Protein AF-A0A8I0E2I0-F1 (afdb_monomer_lite)

pLDDT: mean 79.07, std 13.73, range [38.62, 96.75]

Radius of gyration: 38.47 Å; chains: 1; bounding box: 96×47×124 Å

Secondary structure (DSSP, 8-state):
-HHHHHHHHHHHHHHHHHHHHHHHHHHHHHHHHHHHHHHHHHHHHHHHHHHHHHHHHHHHHHHHHHHHH--S---S--TTHHHHHHHHHHHHHHHHHHHHHHHHHHHHHHHHHHHHHHHHHHTTSTTTHHHHHHHHHHHHHHHHHHHHHHTHHHHHHHHHHHHHHHHHHHHHHHHHHHHHHHHHHHHHH-TTS-HHHHHHHHHHHHHHHT--TT---HHHHHHHHHHHT-

Structure (mmCIF, N/CA/C/O backbone):
data_AF-A0A8I0E2I0-F1
#
_entry.id   AF-A0A8I0E2I0-F1
#
loop_
_atom_site.group_PDB
_atom_site.id
_atom_site.type_symbol
_atom_site.label_atom_id
_atom_site.label_alt_id
_atom_site.label_comp_id
_atom_site.label_asym_id
_atom_site.label_entity_id
_atom_site.label_seq_id
_atom_site.pdbx_PDB_ins_code
_atom_site.Cartn_x
_atom_site.Cartn_y
_atom_site.Cartn_z
_atom_site.occupancy
_atom_site.B_iso_or_equiv
_atom_site.auth_seq_id
_atom_site.auth_comp_id
_atom_site.auth_asym_id
_atom_site.auth_atom_id
_atom_site.pdbx_PDB_model_num
ATOM 1 N N . MET A 1 1 ? 65.021 25.137 -73.296 1.00 56.03 1 MET A N 1
ATOM 2 C CA . MET A 1 1 ? 65.325 24.346 -72.080 1.00 56.03 1 MET A CA 1
ATOM 3 C C . MET A 1 1 ? 64.481 24.746 -70.872 1.00 56.03 1 MET A C 1
ATOM 5 O O . MET A 1 1 ? 64.107 23.848 -70.141 1.00 56.03 1 MET A O 1
ATOM 9 N N . SER A 1 2 ? 64.126 26.022 -70.660 1.00 57.53 2 SER A N 1
ATOM 10 C CA . SER A 1 2 ? 63.340 26.430 -69.477 1.00 57.53 2 SER A CA 1
ATOM 11 C C . SER A 1 2 ? 61.895 25.899 -69.438 1.00 57.53 2 SER A C 1
ATOM 13 O O . SER A 1 2 ? 61.435 25.532 -68.366 1.00 57.53 2 SER A O 1
ATOM 15 N N . ALA A 1 3 ? 61.203 25.794 -70.581 1.00 62.00 3 ALA A N 1
ATOM 16 C CA . ALA A 1 3 ? 59.812 25.317 -70.635 1.00 62.00 3 ALA A CA 1
ATOM 17 C C . ALA A 1 3 ? 59.649 23.831 -70.238 1.00 62.00 3 ALA A C 1
ATOM 19 O O . ALA A 1 3 ? 58.765 23.498 -69.465 1.00 62.00 3 ALA A O 1
ATOM 20 N N . SER A 1 4 ? 60.565 22.956 -70.669 1.00 69.88 4 SER A N 1
ATOM 21 C CA . SER A 1 4 ? 60.538 21.519 -70.333 1.00 69.88 4 SER A CA 1
ATOM 22 C C . SER A 1 4 ? 60.860 21.230 -68.860 1.00 69.88 4 SER A C 1
ATOM 24 O O . SER A 1 4 ? 60.400 20.230 -68.318 1.00 69.88 4 SER A O 1
ATOM 26 N N . ILE A 1 5 ? 61.630 22.105 -68.207 1.00 73.94 5 ILE A N 1
ATOM 27 C CA . ILE A 1 5 ? 61.912 22.005 -66.769 1.00 73.94 5 ILE A CA 1
ATOM 28 C C . ILE A 1 5 ? 60.689 22.462 -65.964 1.00 73.94 5 ILE A C 1
ATOM 30 O O . ILE A 1 5 ? 60.372 21.850 -64.950 1.00 73.94 5 ILE A O 1
ATOM 34 N N . ALA A 1 6 ? 59.986 23.503 -66.422 1.00 75.31 6 ALA A N 1
ATOM 35 C CA . ALA A 1 6 ? 58.761 23.972 -65.780 1.00 75.31 6 ALA A CA 1
ATOM 36 C C . ALA A 1 6 ? 57.654 22.904 -65.810 1.00 75.31 6 ALA A C 1
ATOM 38 O O . ALA A 1 6 ? 57.073 22.633 -64.765 1.00 75.31 6 ALA A O 1
ATOM 39 N N . ASP A 1 7 ? 57.432 22.244 -66.951 1.00 81.00 7 ASP A N 1
ATOM 40 C CA . ASP A 1 7 ? 56.423 21.178 -67.066 1.00 81.00 7 ASP A CA 1
ATOM 41 C C . ASP A 1 7 ? 56.751 19.969 -66.177 1.00 81.00 7 ASP A C 1
ATOM 43 O O . ASP A 1 7 ? 55.889 19.492 -65.445 1.00 81.00 7 ASP A O 1
ATOM 47 N N . SER A 1 8 ? 58.018 19.538 -66.137 1.00 78.19 8 SER A N 1
ATOM 48 C CA . SER A 1 8 ? 58.455 18.439 -65.260 1.00 78.19 8 SER A CA 1
ATOM 49 C C . SER A 1 8 ? 58.313 18.773 -63.768 1.00 78.19 8 SER A C 1
ATOM 51 O O . SER A 1 8 ? 57.988 17.900 -62.965 1.00 78.19 8 SER A O 1
ATOM 53 N N . ILE A 1 9 ? 58.523 20.035 -63.378 1.00 82.00 9 ILE A N 1
ATOM 54 C CA . ILE A 1 9 ? 58.307 20.488 -61.997 1.00 82.00 9 ILE A CA 1
ATOM 55 C C . ILE A 1 9 ? 56.812 20.516 -61.663 1.00 82.00 9 ILE A C 1
ATOM 57 O O . ILE A 1 9 ? 56.439 20.107 -60.567 1.00 82.00 9 ILE A O 1
ATOM 61 N N . VAL A 1 10 ? 55.957 20.976 -62.580 1.00 84.44 10 VAL A N 1
ATOM 62 C CA . VAL A 1 10 ? 54.499 21.000 -62.377 1.00 84.44 10 VAL A CA 1
ATOM 63 C C . VAL A 1 10 ? 53.945 19.583 -62.237 1.00 84.44 10 VAL A C 1
ATOM 65 O O . VAL A 1 10 ? 53.154 19.343 -61.330 1.00 84.44 10 VAL A O 1
ATOM 68 N N . GLU A 1 11 ? 54.403 18.642 -63.059 1.00 86.31 11 GLU A N 1
ATOM 69 C CA . GLU A 1 11 ? 54.000 17.232 -63.002 1.00 86.31 11 GLU A CA 1
ATOM 70 C C . GLU A 1 11 ? 54.460 16.568 -61.693 1.00 86.31 11 GLU A C 1
ATOM 72 O O . GLU A 1 11 ? 53.653 15.982 -60.976 1.00 86.31 11 GLU A O 1
ATOM 77 N N . HIS A 1 12 ? 55.710 16.794 -61.269 1.00 85.19 12 HIS A N 1
ATOM 78 C CA . HIS A 1 12 ? 56.190 16.315 -59.967 1.00 85.19 12 HIS A CA 1
ATOM 79 C C . HIS A 1 12 ? 55.470 16.940 -58.766 1.00 85.19 12 HIS A C 1
ATOM 81 O O . HIS A 1 12 ? 55.284 16.274 -57.746 1.00 85.19 12 HIS A O 1
ATOM 87 N N . ILE A 1 13 ? 55.089 18.218 -58.846 1.00 84.62 13 ILE A N 1
ATOM 88 C CA . ILE A 1 13 ? 54.299 18.873 -57.797 1.00 84.62 13 ILE A CA 1
ATOM 89 C C . ILE A 1 13 ? 52.879 18.307 -57.777 1.00 84.62 13 ILE A C 1
ATOM 91 O O . ILE A 1 13 ? 52.354 18.091 -56.689 1.00 84.62 13 ILE A O 1
ATOM 95 N N . ALA A 1 14 ? 52.272 18.047 -58.937 1.00 85.31 14 ALA A N 1
ATOM 96 C CA . ALA A 1 14 ? 50.935 17.472 -59.042 1.00 85.31 14 ALA A CA 1
ATOM 97 C C . ALA A 1 14 ? 50.882 16.056 -58.455 1.00 85.31 14 ALA A C 1
ATOM 99 O O . ALA A 1 14 ? 50.054 15.810 -57.579 1.00 85.31 14 ALA A O 1
ATOM 100 N N . ASP A 1 15 ? 51.818 15.180 -58.828 1.00 89.50 15 ASP A N 1
ATOM 101 C CA . ASP A 1 15 ? 51.908 13.815 -58.292 1.00 89.50 15 ASP A CA 1
ATOM 102 C C . ASP A 1 15 ? 52.114 13.823 -56.775 1.00 89.50 15 ASP A C 1
ATOM 104 O O . ASP A 1 15 ? 51.439 13.119 -56.020 1.00 89.50 15 ASP A O 1
ATOM 108 N N . ARG A 1 16 ? 53.019 14.684 -56.295 1.00 88.12 16 ARG A N 1
ATOM 109 C CA . ARG A 1 16 ? 53.317 14.789 -54.866 1.00 88.12 16 ARG A CA 1
ATOM 110 C C . ARG A 1 16 ? 52.171 15.414 -54.078 1.00 88.12 16 ARG A C 1
ATOM 112 O O . ARG A 1 16 ? 51.948 15.033 -52.928 1.00 88.12 16 ARG A O 1
ATOM 119 N N . ALA A 1 17 ? 51.442 16.360 -54.667 1.00 86.31 17 ALA A N 1
ATOM 120 C CA . ALA A 1 17 ? 50.237 16.929 -54.077 1.00 86.31 17 ALA A CA 1
ATOM 121 C C . ALA A 1 17 ? 49.107 15.895 -54.029 1.00 86.31 17 ALA A C 1
ATOM 123 O O . ALA A 1 17 ? 48.458 15.789 -52.993 1.00 86.31 17 ALA A O 1
ATOM 124 N N . GLU A 1 18 ? 48.903 15.099 -55.082 1.00 91.50 18 GLU A N 1
ATOM 125 C CA . GLU A 1 18 ? 47.903 14.029 -55.099 1.00 91.50 18 GLU A CA 1
ATOM 126 C C . GLU A 1 18 ? 48.195 12.982 -54.021 1.00 91.50 18 GLU A C 1
ATOM 128 O O . GLU A 1 18 ? 47.312 12.650 -53.228 1.00 91.50 18 GLU A O 1
ATOM 133 N N . GLU A 1 19 ? 49.438 12.506 -53.937 1.00 91.56 19 GLU A N 1
ATOM 134 C CA . GLU A 1 19 ? 49.861 11.538 -52.924 1.00 91.56 19 GLU A CA 1
ATOM 135 C C . GLU A 1 19 ? 49.679 12.101 -51.507 1.00 91.56 19 GLU A C 1
ATOM 137 O O . GLU A 1 19 ? 49.107 11.445 -50.634 1.00 91.56 19 GLU A O 1
ATOM 142 N N . THR A 1 20 ? 50.093 13.352 -51.284 1.00 90.38 20 THR A N 1
ATOM 143 C CA . THR A 1 20 ? 49.959 14.011 -49.977 1.00 90.38 20 THR A CA 1
ATOM 144 C C . THR A 1 20 ? 48.491 14.207 -49.599 1.00 90.38 20 THR A C 1
ATOM 146 O O . THR A 1 20 ? 48.104 13.884 -48.480 1.00 90.38 20 THR A O 1
ATOM 149 N N . ILE A 1 21 ? 47.652 14.692 -50.519 1.00 90.50 21 ILE A N 1
ATOM 150 C CA . ILE A 1 21 ? 46.218 14.906 -50.281 1.00 90.50 21 ILE A CA 1
ATOM 151 C C . ILE A 1 21 ? 45.522 13.573 -50.010 1.00 90.50 21 ILE A C 1
ATOM 153 O O . ILE A 1 21 ? 44.745 13.479 -49.063 1.00 90.50 21 ILE A O 1
ATOM 157 N N . ARG A 1 22 ? 45.820 12.528 -50.788 1.00 93.06 22 ARG A N 1
ATOM 158 C CA . ARG A 1 22 ? 45.260 11.186 -50.592 1.00 93.06 22 ARG A CA 1
ATOM 159 C C . ARG A 1 22 ? 45.616 10.633 -49.216 1.00 93.06 22 ARG A C 1
ATOM 161 O O . ARG A 1 22 ? 44.729 10.135 -48.528 1.00 93.06 22 ARG A O 1
ATOM 168 N N . ASN A 1 23 ? 46.874 10.764 -48.802 1.00 93.06 23 ASN A N 1
ATOM 169 C CA . ASN A 1 23 ? 47.338 10.293 -47.499 1.00 93.06 23 ASN A CA 1
ATOM 170 C C . ASN A 1 23 ? 46.703 11.080 -46.347 1.00 93.06 23 ASN A C 1
ATOM 172 O O . ASN A 1 23 ? 46.211 10.476 -45.397 1.00 93.06 23 ASN A O 1
ATOM 176 N N . VAL A 1 24 ? 46.644 12.411 -46.453 1.00 91.62 24 VAL A N 1
ATOM 177 C CA . VAL A 1 24 ? 46.026 13.268 -45.430 1.00 91.62 24 VAL A CA 1
ATOM 178 C C . VAL A 1 24 ? 44.526 13.002 -45.328 1.00 91.62 24 VAL A C 1
ATOM 180 O O . VAL A 1 24 ? 44.031 12.795 -44.228 1.00 91.62 24 VAL A O 1
ATOM 183 N N . ILE A 1 25 ? 43.798 12.932 -46.448 1.00 91.75 25 ILE A N 1
ATOM 184 C CA . ILE A 1 25 ? 42.359 12.631 -46.438 1.00 91.75 25 ILE A CA 1
ATOM 185 C C . ILE A 1 25 ? 42.106 11.235 -45.873 1.00 91.75 25 ILE A C 1
ATOM 187 O O . ILE A 1 25 ? 41.214 11.086 -45.045 1.00 91.75 25 ILE A O 1
ATOM 191 N N . ALA A 1 26 ? 42.874 10.220 -46.280 1.00 91.56 26 ALA A N 1
ATOM 192 C CA . ALA A 1 26 ? 42.713 8.864 -45.759 1.00 91.56 26 ALA A CA 1
ATOM 193 C C . ALA A 1 26 ? 42.957 8.809 -44.245 1.00 91.56 26 ALA A C 1
ATOM 195 O O . ALA A 1 26 ? 42.175 8.192 -43.524 1.00 91.56 26 ALA A O 1
ATOM 196 N N . GLN A 1 27 ? 43.992 9.497 -43.757 1.00 93.75 27 GLN A N 1
ATOM 197 C CA . GLN A 1 27 ? 44.296 9.569 -42.333 1.00 93.75 27 GLN A CA 1
ATOM 198 C C . GLN A 1 27 ? 43.211 10.327 -41.560 1.00 93.75 27 GLN A C 1
ATOM 200 O O . GLN A 1 27 ? 42.670 9.791 -40.598 1.00 93.75 27 GLN A O 1
ATOM 205 N N . THR A 1 28 ? 42.837 11.532 -41.996 1.00 91.44 28 THR A N 1
ATOM 206 C CA . THR A 1 28 ? 41.806 12.343 -41.332 1.00 91.44 28 THR A CA 1
ATOM 207 C C . THR A 1 28 ? 40.444 11.651 -41.353 1.00 91.44 28 THR A C 1
ATOM 209 O O . THR A 1 28 ? 39.742 11.652 -40.346 1.00 91.44 28 THR A O 1
ATOM 212 N N . LEU A 1 29 ? 40.071 11.014 -42.468 1.00 93.12 29 LEU A N 1
ATOM 213 C CA . LEU A 1 29 ? 38.834 10.242 -42.559 1.00 93.12 29 LEU A CA 1
ATOM 214 C C . LEU A 1 29 ? 38.873 9.032 -41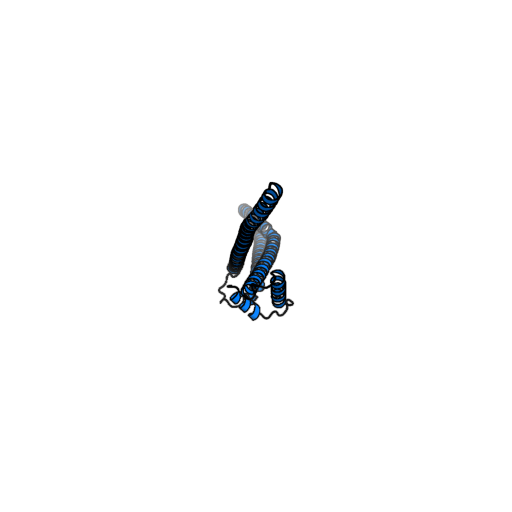.622 1.00 93.12 29 LEU A C 1
ATOM 216 O O . LEU A 1 29 ? 37.894 8.773 -40.930 1.00 93.12 29 LEU A O 1
ATOM 220 N N . SER A 1 30 ? 39.996 8.311 -41.568 1.00 92.62 30 SER A N 1
ATOM 221 C CA . SER A 1 30 ? 40.161 7.178 -40.656 1.00 92.62 30 SER A CA 1
ATOM 222 C C . SER A 1 30 ? 40.070 7.610 -39.193 1.00 92.62 30 SER A C 1
ATOM 224 O O . SER A 1 30 ? 39.411 6.932 -38.410 1.00 92.62 30 SER A O 1
ATOM 226 N N . GLU A 1 31 ? 40.707 8.720 -38.817 1.00 92.50 31 GLU A N 1
ATOM 227 C CA . GLU A 1 31 ? 40.664 9.275 -37.460 1.00 92.50 31 GLU A CA 1
ATOM 228 C C . GLU A 1 31 ? 39.247 9.719 -37.079 1.00 92.50 31 GLU A C 1
ATOM 230 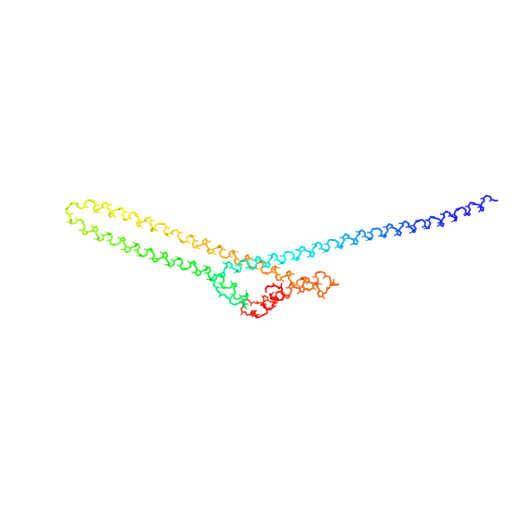O O . GLU A 1 31 ? 38.762 9.367 -36.002 1.00 92.50 31 GLU A O 1
ATOM 235 N N . GLU A 1 32 ? 38.547 10.425 -37.971 1.00 92.19 32 GLU A N 1
ATOM 236 C CA . GLU A 1 32 ? 37.190 10.905 -37.704 1.00 92.19 32 GLU A CA 1
ATOM 237 C C . GLU A 1 32 ? 36.176 9.753 -37.658 1.00 92.19 32 GLU A C 1
ATOM 239 O O . GLU A 1 32 ? 35.328 9.727 -36.765 1.00 92.19 32 GLU A O 1
ATOM 244 N N . ILE A 1 33 ? 36.301 8.745 -38.532 1.00 92.06 33 ILE A N 1
ATOM 245 C CA . ILE A 1 33 ? 35.496 7.515 -38.453 1.00 92.06 33 ILE A CA 1
ATOM 246 C C . ILE A 1 33 ? 35.773 6.795 -37.136 1.00 92.06 33 ILE A C 1
ATOM 248 O O . ILE A 1 33 ? 34.825 6.435 -36.442 1.00 92.06 33 ILE A O 1
ATOM 252 N N . HIS A 1 34 ? 37.040 6.603 -36.752 1.00 92.38 34 HIS A N 1
ATOM 253 C CA . HIS A 1 34 ? 37.361 5.924 -35.497 1.00 92.38 34 HIS A CA 1
ATOM 254 C C . HIS A 1 34 ? 36.781 6.657 -34.295 1.00 92.38 34 HIS A C 1
ATOM 256 O O . HIS A 1 34 ? 36.209 6.027 -33.403 1.00 92.38 34 HIS A O 1
ATOM 262 N N . ARG A 1 35 ? 36.900 7.984 -34.273 1.00 92.12 35 ARG A N 1
ATOM 263 C CA . ARG A 1 35 ? 36.371 8.827 -33.205 1.00 92.12 35 ARG A CA 1
ATOM 264 C C . ARG A 1 35 ? 34.848 8.768 -33.142 1.00 92.12 35 ARG A C 1
ATOM 266 O O . ARG A 1 35 ? 34.303 8.591 -32.053 1.00 92.12 35 ARG A O 1
ATOM 273 N N . ALA A 1 36 ? 34.169 8.873 -34.283 1.00 88.38 36 ALA A N 1
ATOM 274 C CA . ALA A 1 36 ? 32.716 8.777 -34.368 1.00 88.38 36 ALA A CA 1
ATOM 275 C C . ALA A 1 36 ? 32.212 7.391 -33.939 1.00 88.38 36 ALA A C 1
ATOM 277 O O . ALA A 1 36 ? 31.274 7.303 -33.148 1.00 88.38 36 ALA A O 1
ATOM 278 N N . LEU A 1 37 ? 32.870 6.320 -34.392 1.00 86.12 37 LEU A N 1
ATOM 279 C CA . LEU A 1 37 ? 32.511 4.945 -34.047 1.00 86.12 37 LEU A CA 1
ATOM 280 C C . LEU A 1 37 ? 32.736 4.668 -32.559 1.00 86.12 37 LEU A C 1
ATOM 282 O O . LEU A 1 37 ? 31.862 4.118 -31.901 1.00 86.12 37 LEU A O 1
ATOM 286 N N . THR A 1 38 ? 33.877 5.101 -32.013 1.00 88.94 38 THR A N 1
ATOM 287 C CA . THR A 1 38 ? 34.185 4.963 -30.581 1.00 88.94 38 THR A CA 1
ATOM 288 C C . THR A 1 38 ? 33.146 5.696 -29.746 1.00 88.94 38 THR A C 1
ATOM 290 O O . THR A 1 38 ? 32.605 5.121 -28.809 1.00 88.94 38 THR A O 1
ATOM 293 N N . LYS A 1 39 ? 32.803 6.936 -30.118 1.00 88.38 39 LYS A N 1
ATOM 294 C CA . LYS A 1 39 ? 31.765 7.709 -29.433 1.00 88.38 39 LYS A CA 1
ATOM 295 C C . LYS A 1 39 ? 30.414 6.984 -29.466 1.00 88.38 39 LYS A C 1
ATOM 297 O O . LYS A 1 39 ? 29.823 6.781 -28.410 1.00 88.38 39 LYS A O 1
ATOM 302 N N . ALA A 1 40 ? 29.969 6.537 -30.640 1.00 82.75 40 ALA A N 1
ATOM 303 C CA . ALA A 1 40 ? 28.703 5.822 -30.796 1.00 82.75 40 ALA A CA 1
ATOM 304 C C . ALA A 1 40 ? 28.664 4.503 -30.001 1.00 82.75 40 ALA A C 1
ATOM 306 O O . ALA A 1 40 ? 27.664 4.208 -29.350 1.00 82.75 40 ALA A O 1
ATOM 307 N N . LEU A 1 41 ? 29.761 3.738 -30.001 1.00 81.00 41 LEU A N 1
ATOM 308 C CA . LEU A 1 41 ? 29.888 2.505 -29.220 1.00 81.00 41 LEU A CA 1
ATOM 309 C C . LEU A 1 41 ? 29.825 2.789 -27.716 1.00 81.00 41 LEU A C 1
ATOM 311 O O . LEU A 1 41 ? 29.054 2.143 -27.014 1.00 81.00 41 LEU A O 1
ATOM 315 N N . THR A 1 42 ? 30.559 3.794 -27.228 1.00 83.25 42 THR A N 1
ATOM 316 C CA . THR A 1 42 ? 30.533 4.161 -25.802 1.00 83.25 42 THR A CA 1
ATOM 317 C C . THR A 1 42 ? 29.169 4.678 -25.350 1.00 83.25 42 THR A C 1
ATOM 319 O O . THR A 1 42 ? 28.716 4.330 -24.263 1.00 83.25 42 THR A O 1
ATOM 322 N N . GLU A 1 43 ? 28.479 5.466 -26.181 1.00 80.56 43 GLU A N 1
ATOM 323 C CA . GLU A 1 43 ? 27.110 5.910 -25.900 1.00 80.56 43 GLU A CA 1
ATOM 324 C C . GLU A 1 43 ? 26.160 4.707 -25.845 1.00 80.56 43 GLU A C 1
ATOM 326 O O . GLU A 1 43 ? 25.375 4.584 -24.907 1.00 80.56 43 GLU A O 1
ATOM 331 N N . SER A 1 44 ? 26.276 3.773 -26.791 1.00 81.38 44 SER A N 1
ATOM 332 C CA . SER A 1 44 ? 25.472 2.549 -26.813 1.00 81.38 44 SER A CA 1
ATOM 333 C C . SER A 1 44 ? 25.693 1.670 -25.577 1.00 81.38 44 SER A C 1
ATOM 335 O O . SER A 1 44 ? 24.724 1.200 -24.978 1.00 81.38 44 SER A O 1
ATOM 337 N N . GLU A 1 45 ? 26.944 1.437 -25.173 1.00 81.69 45 GLU A N 1
ATOM 338 C CA . GLU A 1 45 ? 27.270 0.661 -23.967 1.00 81.69 45 GLU A CA 1
ATOM 339 C C . GLU A 1 45 ? 26.750 1.336 -22.694 1.00 81.69 45 GLU A C 1
ATOM 341 O O . GLU A 1 45 ? 26.217 0.669 -21.801 1.00 81.69 45 GLU A O 1
ATOM 346 N N . PHE A 1 46 ? 26.836 2.664 -22.629 1.00 81.25 46 PHE A N 1
ATOM 347 C CA . PHE A 1 46 ? 26.297 3.451 -21.527 1.00 81.25 46 PHE A CA 1
ATOM 348 C C . PHE A 1 46 ? 24.774 3.296 -21.402 1.00 81.25 46 PHE A C 1
ATOM 350 O O . PHE A 1 46 ? 24.282 2.967 -20.322 1.00 81.25 46 PHE A O 1
ATOM 357 N N . TYR A 1 47 ? 24.022 3.449 -22.499 1.00 80.44 47 TYR A N 1
ATOM 358 C CA . TYR A 1 47 ? 22.565 3.260 -22.483 1.00 80.44 47 TYR A CA 1
ATOM 359 C C . TYR A 1 47 ? 22.163 1.823 -22.144 1.00 80.44 47 TYR A C 1
ATOM 361 O O . TYR A 1 47 ? 21.194 1.623 -21.409 1.00 80.44 47 TYR A O 1
ATOM 369 N N . LYS A 1 48 ? 22.911 0.822 -22.627 1.00 81.00 48 LYS A N 1
ATOM 370 C CA . LYS A 1 48 ? 22.674 -0.587 -22.282 1.00 81.00 48 LYS A CA 1
ATOM 371 C C . LYS A 1 48 ? 22.830 -0.822 -20.779 1.00 81.00 48 LYS A C 1
ATOM 373 O O . LYS A 1 48 ? 21.946 -1.411 -20.163 1.00 81.00 48 LYS A O 1
ATOM 378 N N . THR A 1 49 ? 23.908 -0.302 -20.195 1.00 83.56 49 THR A N 1
ATOM 379 C CA . THR A 1 49 ? 24.189 -0.421 -18.757 1.00 83.56 49 THR A CA 1
ATOM 380 C C . THR A 1 49 ? 23.098 0.253 -17.926 1.00 83.56 49 THR A C 1
ATOM 382 O O . THR A 1 49 ? 22.513 -0.381 -17.055 1.00 83.56 49 THR A O 1
ATOM 385 N N . ILE A 1 50 ? 22.731 1.497 -18.259 1.00 84.94 50 ILE A N 1
ATOM 386 C CA . ILE A 1 50 ? 21.647 2.214 -17.567 1.00 84.94 50 ILE A CA 1
ATOM 387 C C . ILE A 1 50 ? 20.325 1.456 -17.656 1.00 84.94 50 ILE A C 1
ATOM 389 O O . ILE A 1 50 ? 19.593 1.385 -16.676 1.00 84.94 50 ILE A O 1
ATOM 393 N N . THR A 1 51 ? 19.998 0.898 -18.820 1.00 82.56 51 THR A N 1
ATOM 394 C CA . THR A 1 51 ? 18.736 0.168 -19.003 1.00 82.56 51 THR A CA 1
ATOM 395 C C . THR A 1 51 ? 18.703 -1.094 -18.142 1.00 82.56 51 THR A C 1
ATOM 397 O O . THR A 1 51 ? 17.682 -1.379 -17.517 1.00 82.56 51 THR A O 1
ATOM 400 N N . GLN A 1 52 ? 19.825 -1.811 -18.048 1.00 84.62 52 GLN A N 1
ATOM 401 C CA . GLN A 1 52 ? 19.958 -2.985 -17.190 1.00 84.62 52 GLN A CA 1
ATOM 402 C C . GLN A 1 52 ? 19.848 -2.621 -15.701 1.00 84.62 52 GLN A C 1
ATOM 404 O O . GLN A 1 52 ? 19.112 -3.281 -14.963 1.00 84.62 52 GLN A O 1
ATOM 409 N N . ASP A 1 53 ? 20.508 -1.543 -15.274 1.00 85.88 53 ASP A N 1
ATOM 410 C CA . ASP A 1 53 ? 20.433 -1.037 -13.900 1.00 85.88 53 ASP A CA 1
ATOM 411 C C . ASP A 1 53 ? 19.011 -0.584 -13.545 1.00 85.88 53 ASP A C 1
ATOM 413 O O . ASP A 1 53 ? 18.494 -0.933 -12.483 1.00 85.88 53 ASP A O 1
ATOM 417 N N . LEU A 1 54 ? 18.341 0.143 -14.448 1.00 86.06 54 LEU A N 1
ATOM 418 C CA . LEU A 1 54 ? 16.948 0.565 -14.282 1.00 86.06 54 LEU A CA 1
ATOM 419 C C . LEU A 1 54 ? 16.012 -0.636 -14.183 1.00 86.06 54 LEU A C 1
ATOM 421 O O . LEU A 1 54 ? 15.176 -0.674 -13.286 1.00 86.06 54 LEU A O 1
ATOM 425 N N . HIS A 1 55 ? 16.156 -1.628 -15.057 1.00 85.81 55 HIS A N 1
ATOM 426 C CA . HIS A 1 55 ? 15.333 -2.833 -15.009 1.00 85.81 55 HIS A CA 1
ATOM 427 C C . HIS A 1 55 ? 15.541 -3.614 -13.710 1.00 85.81 55 HIS A C 1
ATOM 429 O O . HIS A 1 55 ? 14.570 -4.006 -13.064 1.00 85.81 55 HIS A O 1
ATOM 435 N N . SER A 1 56 ? 16.793 -3.780 -13.272 1.00 85.31 56 SER A N 1
ATOM 436 C CA . SER A 1 56 ? 17.091 -4.402 -11.980 1.00 85.31 56 SER A CA 1
ATOM 437 C C . SER A 1 56 ? 16.505 -3.598 -10.819 1.00 85.31 56 SER A C 1
ATOM 439 O O . SER A 1 56 ? 15.943 -4.183 -9.897 1.00 85.31 56 SER A O 1
ATOM 441 N N . GLY A 1 57 ? 16.622 -2.269 -10.849 1.00 85.19 57 GLY A N 1
ATOM 442 C CA . GLY A 1 57 ? 16.077 -1.381 -9.825 1.00 85.19 57 GLY A CA 1
ATOM 443 C C . GLY A 1 57 ? 14.554 -1.450 -9.746 1.00 85.19 57 GLY A C 1
ATOM 444 O O . GLY A 1 57 ? 14.006 -1.586 -8.655 1.00 85.19 57 GLY A O 1
ATOM 445 N N . LEU A 1 58 ? 13.869 -1.430 -10.891 1.00 85.50 58 LEU A N 1
ATOM 446 C CA . LEU A 1 58 ? 12.415 -1.586 -10.974 1.00 85.50 58 LEU A CA 1
ATOM 447 C C . LEU A 1 58 ? 11.966 -2.959 -10.476 1.00 85.50 58 LEU A C 1
ATOM 449 O O . LEU A 1 58 ? 10.993 -3.036 -9.734 1.00 85.50 58 LEU A O 1
ATOM 453 N N . GLY A 1 59 ? 12.706 -4.019 -10.809 1.00 80.56 59 GLY A N 1
ATOM 454 C CA . GLY A 1 59 ? 12.447 -5.361 -10.291 1.00 80.56 59 GLY A CA 1
ATOM 455 C C . GLY A 1 59 ? 12.580 -5.427 -8.770 1.00 80.56 59 GLY A C 1
ATOM 456 O O . GLY A 1 59 ? 11.725 -6.001 -8.101 1.00 80.56 59 GLY A O 1
ATOM 457 N N . SER A 1 60 ? 13.604 -4.787 -8.201 1.00 83.00 60 SER A N 1
ATOM 458 C CA . SER A 1 60 ? 13.768 -4.682 -6.745 1.00 83.00 60 SER A CA 1
ATOM 459 C C . SER A 1 60 ? 12.638 -3.887 -6.091 1.00 83.00 60 SER A C 1
ATOM 461 O O . SER A 1 60 ? 12.088 -4.340 -5.095 1.00 83.00 60 SER A O 1
ATOM 463 N N . ILE A 1 61 ? 12.247 -2.739 -6.658 1.00 81.75 61 ILE A N 1
ATOM 464 C CA . ILE A 1 61 ? 11.121 -1.933 -6.154 1.00 81.75 61 ILE A CA 1
ATOM 465 C C . ILE A 1 61 ? 9.829 -2.748 -6.196 1.00 81.75 61 ILE A C 1
ATOM 467 O O . ILE A 1 61 ? 9.074 -2.749 -5.228 1.00 81.75 61 ILE A O 1
ATOM 471 N N . TYR A 1 62 ? 9.599 -3.476 -7.288 1.00 76.38 62 TYR A N 1
ATOM 472 C CA . TYR A 1 62 ? 8.454 -4.364 -7.419 1.00 76.38 62 TYR A CA 1
ATOM 473 C C . TYR A 1 62 ? 8.454 -5.447 -6.328 1.00 76.38 62 TYR A C 1
ATOM 475 O O . TYR A 1 62 ? 7.451 -5.600 -5.635 1.00 76.38 62 TYR A O 1
ATOM 483 N N . LYS A 1 63 ? 9.587 -6.132 -6.100 1.00 75.19 63 LYS A N 1
ATOM 484 C CA . LYS A 1 63 ? 9.743 -7.139 -5.026 1.00 75.19 63 LYS A CA 1
ATOM 485 C C . LYS A 1 63 ? 9.543 -6.557 -3.628 1.00 75.19 63 LYS A C 1
ATOM 487 O O . LYS A 1 63 ? 8.964 -7.226 -2.775 1.00 75.19 63 LYS A O 1
ATOM 492 N N . GLU A 1 64 ? 10.016 -5.341 -3.380 1.00 77.00 64 GLU A N 1
ATOM 493 C CA . GLU A 1 64 ? 9.912 -4.685 -2.074 1.00 77.00 64 GLU A CA 1
ATOM 494 C C . GLU A 1 64 ? 8.467 -4.257 -1.780 1.00 77.00 64 GLU A C 1
ATOM 496 O O . GLU A 1 64 ? 7.933 -4.589 -0.723 1.00 77.00 64 GLU A O 1
ATOM 501 N N . ILE A 1 65 ? 7.799 -3.595 -2.738 1.00 72.50 65 ILE A N 1
ATOM 502 C CA . ILE A 1 65 ? 6.369 -3.240 -2.641 1.00 72.50 65 ILE A CA 1
ATOM 503 C C . ILE A 1 65 ? 5.533 -4.509 -2.443 1.00 72.50 65 ILE A C 1
ATOM 505 O O . ILE A 1 65 ? 4.634 -4.549 -1.601 1.00 72.50 65 ILE A O 1
ATOM 509 N N . HIS A 1 66 ? 5.875 -5.571 -3.168 1.00 65.94 66 HIS A N 1
ATOM 510 C CA . HIS A 1 66 ? 5.249 -6.876 -3.038 1.00 65.94 66 HIS A CA 1
ATOM 511 C C . HIS A 1 66 ? 5.436 -7.485 -1.637 1.00 65.94 66 HIS A C 1
ATOM 513 O O . HIS A 1 66 ? 4.461 -7.870 -0.992 1.00 65.94 66 HIS A O 1
ATOM 519 N N . SER A 1 67 ? 6.667 -7.535 -1.128 1.00 68.19 67 SER A N 1
ATOM 520 C CA . SER A 1 67 ? 6.980 -8.141 0.177 1.00 68.19 67 SER A CA 1
ATOM 521 C C . SER A 1 67 ? 6.374 -7.358 1.343 1.00 68.19 67 SER A C 1
ATOM 523 O O . SER A 1 67 ? 5.921 -7.945 2.321 1.00 68.19 67 SER A O 1
ATOM 525 N N . ALA A 1 68 ? 6.329 -6.026 1.243 1.00 66.00 68 ALA A N 1
ATOM 526 C CA . ALA A 1 68 ? 5.739 -5.163 2.265 1.00 66.00 68 ALA A CA 1
ATOM 527 C C . ALA A 1 68 ? 4.211 -5.300 2.361 1.00 66.00 68 ALA A C 1
ATOM 529 O O . ALA A 1 68 ? 3.627 -4.976 3.395 1.00 66.00 68 ALA A O 1
ATOM 530 N N . THR A 1 69 ? 3.563 -5.767 1.293 1.00 58.53 69 THR A N 1
ATOM 531 C CA . THR A 1 69 ? 2.104 -5.885 1.212 1.00 58.53 69 THR A CA 1
ATOM 532 C C . THR A 1 69 ? 1.593 -7.311 1.399 1.00 58.53 69 THR A C 1
ATOM 534 O O . THR A 1 69 ? 0.433 -7.494 1.742 1.00 58.53 69 THR A O 1
ATOM 537 N N . SER A 1 70 ? 2.458 -8.320 1.284 1.00 54.81 70 SER A N 1
ATOM 538 C CA . SER A 1 70 ? 2.143 -9.734 1.506 1.00 54.81 70 SER A CA 1
ATOM 539 C C . SER A 1 70 ? 2.511 -10.174 2.932 1.00 54.81 70 SER A C 1
ATOM 541 O O . SER A 1 70 ? 3.466 -10.906 3.178 1.00 54.81 70 SER A O 1
ATOM 543 N N . ALA A 1 71 ? 1.728 -9.746 3.927 1.00 48.25 71 ALA A N 1
ATOM 544 C CA . ALA A 1 71 ? 1.960 -10.062 5.347 1.00 48.25 71 ALA A CA 1
ATOM 545 C C . ALA A 1 71 ? 1.583 -11.510 5.764 1.00 48.25 71 ALA A C 1
ATOM 547 O O . ALA A 1 71 ? 1.318 -11.783 6.938 1.00 48.25 71 ALA A O 1
ATOM 548 N N . GLY A 1 72 ? 1.569 -12.468 4.834 1.00 46.66 72 GLY A N 1
ATOM 549 C CA . GLY A 1 72 ? 1.234 -13.871 5.080 1.00 46.66 72 GLY A CA 1
ATOM 550 C C . GLY A 1 72 ? 1.954 -14.788 4.096 1.00 46.66 72 GLY A C 1
ATOM 551 O O . GLY A 1 72 ? 2.138 -14.428 2.943 1.00 46.66 72 GLY A O 1
ATOM 552 N N . LYS A 1 73 ? 2.400 -15.964 4.559 1.00 43.28 73 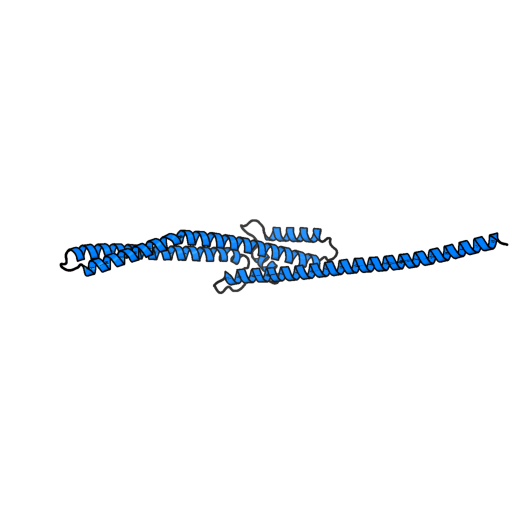LYS A N 1
ATOM 553 C CA . LYS A 1 73 ? 3.122 -16.957 3.742 1.00 43.28 73 LYS A CA 1
ATOM 554 C C . LYS A 1 73 ? 2.363 -17.259 2.444 1.00 43.28 73 LYS A C 1
ATOM 556 O O . LYS A 1 73 ? 1.298 -17.868 2.512 1.00 43.28 73 LYS A O 1
ATOM 561 N N . ILE A 1 74 ? 2.957 -16.941 1.296 1.00 45.88 74 ILE A N 1
ATOM 562 C CA . ILE A 1 74 ? 2.482 -17.395 -0.013 1.00 45.88 74 ILE A CA 1
ATOM 563 C C . ILE A 1 74 ? 3.616 -18.171 -0.689 1.00 45.88 74 ILE A C 1
ATOM 565 O O . ILE A 1 74 ? 4.759 -17.720 -0.750 1.00 45.88 74 ILE A O 1
ATOM 569 N N . ASN A 1 75 ? 3.295 -19.387 -1.131 1.00 43.75 75 ASN A N 1
ATOM 570 C CA . ASN A 1 75 ? 4.131 -20.161 -2.042 1.00 43.75 75 ASN A CA 1
ATOM 571 C C . ASN A 1 75 ? 4.081 -19.446 -3.398 1.00 43.75 75 ASN A C 1
ATOM 573 O O . ASN A 1 75 ? 2.993 -19.177 -3.894 1.00 43.75 75 ASN A O 1
ATOM 577 N N . GLY A 1 76 ? 5.238 -19.057 -3.931 1.00 48.56 76 GLY A N 1
ATOM 578 C CA . GLY A 1 76 ? 5.336 -18.046 -4.984 1.00 48.56 76 GLY A CA 1
ATOM 579 C C . GLY A 1 76 ? 4.864 -18.486 -6.367 1.00 48.56 76 GLY A C 1
ATOM 580 O O . GLY A 1 76 ? 5.710 -18.798 -7.194 1.00 48.56 76 GLY A O 1
ATOM 581 N N . GLU A 1 77 ? 3.557 -18.454 -6.634 1.00 50.38 77 GLU A N 1
ATOM 582 C CA . GLU A 1 77 ? 3.039 -18.849 -7.953 1.00 50.38 77 GLU A CA 1
ATOM 583 C C . GLU A 1 77 ? 2.061 -17.892 -8.658 1.00 50.38 77 GLU A C 1
ATOM 585 O O . GLU A 1 77 ? 1.753 -18.180 -9.800 1.00 50.38 77 GLU A O 1
ATOM 590 N N . ASP A 1 78 ? 1.647 -16.735 -8.113 1.00 50.88 78 ASP A N 1
ATOM 591 C CA . ASP A 1 78 ? 0.686 -15.869 -8.838 1.00 50.88 78 ASP A CA 1
ATOM 592 C C . ASP A 1 78 ? 0.953 -14.357 -8.702 1.00 50.88 78 ASP A C 1
ATOM 594 O O . ASP A 1 78 ? 0.313 -13.660 -7.912 1.00 50.88 78 ASP A O 1
ATOM 598 N N . ALA A 1 79 ? 1.840 -13.788 -9.514 1.00 50.34 79 ALA A N 1
ATOM 599 C CA . ALA A 1 79 ? 2.180 -12.364 -9.490 1.00 50.34 79 ALA A CA 1
ATOM 600 C C . ALA A 1 79 ? 1.000 -11.426 -9.793 1.00 50.34 79 ALA A C 1
ATOM 602 O O . ALA A 1 79 ? 1.019 -10.275 -9.359 1.00 50.34 79 ALA A O 1
ATOM 603 N N . GLN A 1 80 ? -0.034 -11.905 -10.499 1.00 45.22 80 GLN A N 1
ATOM 604 C CA . GLN A 1 80 ? -1.213 -11.090 -10.820 1.00 45.22 80 GLN A CA 1
ATOM 605 C C . GLN A 1 80 ? -2.360 -11.210 -9.786 1.00 45.22 80 GLN A C 1
ATOM 607 O O . GLN A 1 80 ? -3.053 -10.214 -9.563 1.00 45.22 80 GLN A O 1
ATOM 612 N N . ASN A 1 81 ? -2.523 -12.352 -9.088 1.00 49.09 81 ASN A N 1
ATOM 613 C CA . ASN A 1 81 ? -3.448 -12.455 -7.935 1.00 49.09 81 ASN A CA 1
ATOM 614 C C . ASN A 1 81 ? -3.047 -11.476 -6.820 1.00 49.09 81 ASN A C 1
ATOM 616 O O . ASN A 1 81 ? -3.897 -10.942 -6.107 1.00 49.09 81 ASN A O 1
ATOM 620 N N . ILE A 1 82 ? -1.759 -11.145 -6.751 1.00 49.19 82 ILE A N 1
ATOM 621 C CA . ILE A 1 82 ? -1.197 -10.270 -5.731 1.00 49.19 82 ILE A CA 1
ATOM 622 C C . ILE A 1 82 ? -1.617 -8.794 -5.884 1.00 49.19 82 ILE A C 1
ATOM 624 O O . ILE A 1 82 ? -1.838 -8.134 -4.872 1.00 49.19 82 ILE A O 1
ATOM 628 N N . PHE A 1 83 ? -1.799 -8.248 -7.097 1.00 50.59 83 PHE A N 1
ATOM 629 C CA . PHE A 1 83 ? -2.239 -6.840 -7.238 1.00 50.59 83 PHE A CA 1
ATOM 630 C C . PHE A 1 83 ? -3.627 -6.620 -6.636 1.00 50.59 83 PHE A C 1
ATOM 632 O O . PHE A 1 83 ? -3.863 -5.649 -5.920 1.00 50.59 83 PHE A O 1
ATOM 639 N N . SER A 1 84 ? -4.537 -7.561 -6.895 1.00 55.22 84 SER A N 1
ATOM 640 C CA . SER A 1 84 ? -5.875 -7.537 -6.316 1.00 55.22 84 SER A CA 1
ATOM 641 C C . SER A 1 84 ? -5.828 -7.810 -4.811 1.00 55.22 84 SER A C 1
ATOM 643 O O . SER A 1 84 ? -6.520 -7.134 -4.053 1.00 55.22 84 SER A O 1
ATOM 645 N N . GLU A 1 85 ? -5.012 -8.765 -4.359 1.00 57.03 85 GLU A N 1
ATOM 646 C CA . GLU A 1 85 ? -4.923 -9.133 -2.942 1.00 57.03 85 GLU A CA 1
ATOM 647 C C . GLU A 1 85 ? -4.314 -8.034 -2.069 1.00 57.03 85 GLU A C 1
ATOM 649 O O . GLU A 1 85 ? -4.810 -7.803 -0.973 1.00 57.03 85 GLU A O 1
ATOM 654 N N . THR A 1 86 ? -3.291 -7.315 -2.530 1.00 55.88 86 THR A N 1
ATOM 655 C CA . THR A 1 86 ? -2.633 -6.250 -1.757 1.00 55.88 86 THR A CA 1
ATOM 656 C C . THR A 1 86 ? -3.584 -5.094 -1.443 1.00 55.88 86 THR A C 1
ATOM 658 O O . THR A 1 86 ? -3.695 -4.682 -0.283 1.00 55.88 86 THR A O 1
ATOM 661 N N . SER A 1 87 ? -4.309 -4.587 -2.449 1.00 64.38 87 SER A N 1
ATOM 662 C CA . SER A 1 87 ? -5.317 -3.543 -2.219 1.00 64.38 87 SER A CA 1
ATOM 663 C C . SER A 1 87 ? -6.435 -4.069 -1.320 1.00 64.38 87 SER A C 1
ATOM 665 O O . SER A 1 87 ? -6.819 -3.396 -0.368 1.00 64.38 87 SER A O 1
ATOM 667 N N . GLN A 1 88 ? -6.896 -5.304 -1.552 1.00 68.31 88 GLN A N 1
ATOM 668 C CA . GLN A 1 88 ? -7.931 -5.935 -0.730 1.00 68.31 88 GLN A CA 1
ATOM 669 C C . GLN A 1 88 ? -7.501 -6.139 0.727 1.00 68.31 88 GLN A C 1
ATOM 671 O O . GLN A 1 88 ? -8.321 -5.985 1.628 1.00 68.31 88 GLN A O 1
ATOM 676 N N . GLN A 1 89 ? -6.236 -6.471 0.989 1.00 66.75 89 GLN A N 1
ATOM 677 C CA . GLN A 1 89 ? -5.708 -6.643 2.343 1.00 66.75 89 GLN A CA 1
ATOM 678 C C . GLN A 1 89 ? -5.613 -5.307 3.080 1.00 66.75 89 GLN A C 1
ATOM 680 O O . GLN A 1 89 ? -5.995 -5.225 4.248 1.00 66.75 89 GLN A O 1
ATOM 685 N N . LEU A 1 90 ? -5.150 -4.249 2.410 1.00 71.94 90 LEU A N 1
ATOM 686 C CA . LEU A 1 90 ? -5.117 -2.907 2.992 1.00 71.94 90 LEU A CA 1
ATOM 687 C C . LEU A 1 90 ? -6.531 -2.363 3.239 1.00 71.94 90 LEU A C 1
ATOM 689 O O . LEU A 1 90 ? -6.786 -1.820 4.315 1.00 71.94 90 LEU A O 1
ATOM 693 N N . ASP A 1 91 ? -7.464 -2.585 2.312 1.00 77.62 91 ASP A N 1
ATOM 694 C CA . ASP A 1 91 ? -8.884 -2.276 2.510 1.00 77.62 91 ASP A CA 1
ATOM 695 C C . ASP A 1 91 ? -9.467 -3.071 3.687 1.00 77.62 91 ASP A C 1
ATOM 697 O O . ASP A 1 91 ? -10.140 -2.503 4.546 1.00 77.62 91 ASP A O 1
ATOM 701 N N . ALA A 1 92 ? -9.129 -4.358 3.813 1.00 81.25 92 ALA A N 1
ATOM 702 C CA . ALA A 1 92 ? -9.550 -5.186 4.939 1.00 81.25 92 ALA A CA 1
ATOM 703 C C . ALA A 1 92 ? -8.993 -4.689 6.284 1.00 81.25 92 ALA A C 1
ATOM 705 O O . ALA A 1 92 ? -9.691 -4.774 7.298 1.00 81.25 92 ALA A O 1
ATOM 706 N N . ILE A 1 93 ? -7.767 -4.152 6.325 1.00 80.00 93 ILE A N 1
ATOM 707 C CA . ILE A 1 93 ? -7.196 -3.527 7.530 1.00 80.00 93 ILE A CA 1
ATOM 708 C C . ILE A 1 93 ? -7.979 -2.266 7.899 1.00 80.00 93 ILE A C 1
ATOM 710 O O . ILE A 1 93 ? -8.286 -2.070 9.079 1.00 80.00 93 ILE A O 1
ATOM 714 N N . VAL A 1 94 ? -8.318 -1.423 6.918 1.00 83.88 94 VAL A N 1
ATOM 715 C CA . VAL A 1 94 ? -9.129 -0.219 7.152 1.00 83.88 94 VAL A CA 1
ATOM 716 C C . VAL A 1 94 ? -10.505 -0.604 7.690 1.00 83.88 94 VAL A C 1
ATOM 718 O O . VAL A 1 94 ? -10.886 -0.117 8.752 1.00 83.88 94 VAL A O 1
ATOM 721 N N . ASP A 1 95 ? -11.188 -1.546 7.041 1.00 84.94 95 ASP A N 1
ATOM 722 C CA . ASP A 1 95 ? -12.497 -2.054 7.465 1.00 84.94 95 ASP A CA 1
ATOM 723 C C . ASP A 1 95 ? -12.455 -2.693 8.860 1.00 84.94 95 ASP A C 1
ATOM 725 O O . ASP A 1 95 ? -13.363 -2.514 9.672 1.00 84.94 95 ASP A O 1
ATOM 729 N N . THR A 1 96 ? -11.409 -3.466 9.163 1.00 87.31 96 THR A N 1
ATOM 730 C CA . THR A 1 96 ? -11.254 -4.109 10.478 1.00 87.31 96 THR A CA 1
ATOM 731 C C . THR A 1 96 ? -11.017 -3.068 11.565 1.00 87.31 96 THR A C 1
ATOM 733 O O . THR A 1 96 ? -11.553 -3.194 12.665 1.00 87.31 96 THR A O 1
ATOM 736 N N . THR A 1 97 ? -10.248 -2.024 11.254 1.00 86.38 97 THR A N 1
ATOM 737 C CA . THR A 1 97 ? -9.977 -0.914 12.172 1.00 86.38 97 THR A CA 1
ATOM 738 C C . THR A 1 97 ? -11.242 -0.092 12.419 1.00 86.38 97 THR A C 1
ATOM 740 O O . THR A 1 97 ? -11.533 0.233 13.564 1.00 86.38 97 THR A O 1
ATOM 743 N N . GLU A 1 98 ? -12.035 0.168 11.378 1.00 88.75 98 GLU A N 1
ATOM 744 C CA . GLU A 1 98 ? -13.334 0.842 11.476 1.00 88.75 98 GLU A CA 1
ATOM 745 C C . GLU A 1 98 ? -14.313 0.057 12.352 1.00 88.75 98 GLU A C 1
ATOM 747 O O . GLU A 1 98 ? -14.829 0.592 13.332 1.00 88.75 98 GLU A O 1
ATOM 752 N N . LYS A 1 99 ? -14.458 -1.250 12.111 1.00 90.00 99 LYS A N 1
ATOM 753 C CA . LYS A 1 99 ? -15.292 -2.126 12.950 1.00 90.00 99 LYS A CA 1
ATOM 754 C C . LYS A 1 99 ? -14.822 -2.170 14.402 1.00 90.00 99 LYS A C 1
ATOM 756 O O . LYS A 1 99 ? -15.648 -2.187 15.313 1.00 90.00 99 LYS A O 1
ATOM 761 N N . ALA A 1 100 ? -13.511 -2.210 14.641 1.00 91.19 100 ALA A N 1
ATOM 762 C CA . ALA A 1 100 ? -12.968 -2.183 15.996 1.00 91.19 100 ALA A CA 1
ATOM 763 C C . ALA A 1 100 ? -13.297 -0.857 16.701 1.00 91.19 100 ALA A C 1
ATOM 765 O O . ALA A 1 100 ? -13.693 -0.865 17.867 1.00 91.19 100 ALA A O 1
ATOM 766 N N . THR A 1 101 ? -13.196 0.276 16.001 1.00 91.75 101 THR A N 1
ATOM 767 C CA . THR A 1 101 ? -13.572 1.587 16.542 1.00 91.75 101 THR A CA 1
ATOM 768 C C . THR A 1 101 ? -15.070 1.680 16.828 1.00 91.75 101 THR A C 1
ATOM 770 O O . THR A 1 101 ? -15.431 2.089 17.931 1.00 91.75 101 THR A O 1
ATOM 773 N N . GLU A 1 102 ? -15.939 1.225 15.921 1.00 91.56 102 GLU A N 1
ATOM 774 C CA . GLU A 1 102 ? -17.391 1.148 16.157 1.00 91.56 102 GLU A CA 1
ATOM 775 C C . GLU A 1 102 ? -17.722 0.319 17.408 1.00 91.56 102 GLU A C 1
ATOM 777 O O . GLU A 1 102 ? -18.543 0.715 18.241 1.00 91.56 102 GLU A O 1
ATOM 782 N N . GLN A 1 103 ? -17.048 -0.822 17.585 1.00 94.94 103 GLN A N 1
ATOM 783 C CA . GLN A 1 103 ? -17.210 -1.663 18.771 1.00 94.94 103 GLN A CA 1
ATOM 784 C C . GLN A 1 103 ? -16.780 -0.945 20.053 1.00 94.94 103 GLN A C 1
ATOM 786 O O . GLN A 1 103 ? -17.493 -1.024 21.057 1.00 94.94 103 GLN A O 1
ATOM 791 N N . ILE A 1 104 ? -15.648 -0.235 20.034 1.00 94.44 104 ILE A N 1
ATOM 792 C CA . ILE A 1 104 ? -15.173 0.544 21.186 1.00 94.44 104 ILE A CA 1
ATOM 793 C C . ILE A 1 104 ? -16.170 1.657 21.518 1.00 94.44 104 ILE A C 1
ATOM 795 O O . ILE A 1 104 ? -16.549 1.791 22.680 1.00 94.44 104 ILE A O 1
ATOM 799 N N . MET A 1 105 ? -16.649 2.406 20.522 1.00 94.12 105 MET A N 1
ATOM 800 C CA . MET A 1 105 ? -17.646 3.462 20.726 1.00 94.12 105 MET A CA 1
ATOM 801 C C . MET A 1 105 ? -18.938 2.904 21.336 1.00 94.12 105 MET A C 1
ATOM 803 O O . MET A 1 105 ? -19.430 3.445 22.322 1.00 94.12 105 MET A O 1
ATOM 807 N N . SER A 1 106 ? -19.423 1.749 20.864 1.00 96.19 106 SER A N 1
ATOM 808 C CA . SER A 1 106 ? -20.592 1.081 21.460 1.00 96.19 106 SER A CA 1
ATOM 809 C C . SER A 1 106 ? -20.370 0.661 22.922 1.00 96.19 106 SER A C 1
ATOM 811 O O . SER A 1 106 ? -21.296 0.694 23.738 1.00 96.19 106 SER A O 1
ATOM 813 N N . ILE A 1 107 ? -19.152 0.247 23.289 1.00 96.56 107 ILE A N 1
ATOM 814 C CA . ILE A 1 107 ? -18.802 -0.063 24.685 1.00 96.56 107 ILE A CA 1
ATOM 815 C C . ILE A 1 107 ? -18.794 1.214 25.532 1.00 96.56 107 ILE A C 1
ATOM 817 O O . ILE A 1 107 ? -19.335 1.211 26.639 1.00 96.56 107 ILE A O 1
ATOM 821 N N . VAL A 1 108 ? -18.227 2.302 25.010 1.00 96.44 108 VAL A N 1
ATOM 822 C CA . VAL A 1 108 ? -18.188 3.604 25.689 1.00 96.44 108 VAL A CA 1
ATOM 823 C C . VAL A 1 108 ? -19.602 4.139 25.923 1.00 96.44 108 VAL A C 1
ATOM 825 O O . VAL A 1 108 ? -19.916 4.514 27.050 1.00 96.44 108 VAL A O 1
ATOM 828 N N . GLU A 1 109 ? -20.493 4.061 24.935 1.00 95.50 109 GLU A N 1
ATOM 829 C CA . GLU A 1 109 ? -21.912 4.425 25.081 1.00 95.50 109 GLU A CA 1
ATOM 830 C C . GLU A 1 109 ? -22.604 3.621 26.192 1.00 95.50 109 GLU A C 1
ATOM 832 O O . GLU A 1 109 ? -23.270 4.187 27.060 1.00 95.50 109 GLU A O 1
ATOM 837 N N . LYS A 1 110 ? -22.387 2.298 26.242 1.00 96.75 110 LYS A N 1
ATOM 838 C CA . LYS A 1 110 ? -22.912 1.453 27.332 1.00 96.75 110 LYS A CA 1
ATOM 839 C C . LYS A 1 110 ? -22.379 1.874 28.700 1.00 96.75 110 LYS A C 1
ATOM 841 O O . LYS A 1 110 ? -23.091 1.737 29.698 1.00 96.75 110 LYS A O 1
ATOM 846 N N . HIS A 1 111 ? -21.134 2.339 28.776 1.00 95.38 111 HIS A N 1
ATOM 847 C CA . HIS A 1 111 ? -20.554 2.844 30.016 1.00 95.38 111 HIS A CA 1
ATOM 848 C C . HIS A 1 111 ? -21.128 4.205 30.408 1.00 95.38 111 HIS A C 1
ATOM 850 O O . HIS A 1 111 ? -21.459 4.369 31.579 1.00 95.38 111 HIS A O 1
ATOM 856 N N . MET A 1 112 ? -21.356 5.118 29.464 1.00 94.75 112 MET A N 1
ATOM 857 C CA . MET A 1 112 ? -22.043 6.390 29.725 1.00 94.75 112 MET A CA 1
ATOM 858 C C . MET A 1 112 ? -23.460 6.155 30.277 1.00 94.75 112 MET A C 1
ATOM 860 O O . MET A 1 112 ? -23.840 6.723 31.302 1.00 94.75 112 MET A O 1
ATOM 864 N N . ASP A 1 113 ? -24.214 5.222 29.687 1.00 95.81 113 ASP A N 1
ATOM 865 C CA . ASP A 1 113 ? -25.527 4.805 30.199 1.00 95.81 113 ASP A CA 1
ATOM 866 C C . ASP A 1 113 ? -25.449 4.223 31.618 1.00 95.81 113 ASP A C 1
ATOM 868 O O . ASP A 1 113 ? -26.326 4.456 32.456 1.00 95.81 113 ASP A O 1
ATOM 872 N N . ALA A 1 114 ? -24.418 3.424 31.903 1.00 94.44 114 ALA A N 1
ATOM 873 C CA . ALA A 1 114 ? -24.208 2.854 33.228 1.00 94.44 114 ALA A CA 1
ATOM 874 C C . ALA A 1 114 ? -23.881 3.944 34.258 1.00 94.44 114 ALA A C 1
ATOM 876 O O . ALA A 1 114 ? -24.452 3.926 35.350 1.00 94.44 114 ALA A O 1
ATOM 877 N N . VAL A 1 115 ? -23.030 4.912 33.903 1.00 93.94 115 VAL A N 1
ATOM 878 C CA . VAL A 1 115 ? -22.704 6.079 34.736 1.00 93.94 115 VAL A CA 1
ATOM 879 C C . VAL A 1 115 ? -23.964 6.876 35.055 1.00 93.94 115 VAL A C 1
ATOM 881 O O . VAL A 1 115 ? -24.214 7.160 36.228 1.00 93.94 115 VAL A O 1
ATOM 884 N N . ALA A 1 116 ? -24.823 7.134 34.065 1.00 92.44 116 ALA A N 1
ATOM 885 C CA . ALA A 1 116 ? -26.096 7.822 34.275 1.00 92.44 116 ALA A CA 1
ATOM 886 C C . ALA A 1 116 ? -27.009 7.088 35.279 1.00 92.44 116 ALA A C 1
ATOM 888 O O . ALA A 1 116 ? -27.559 7.708 36.191 1.00 92.44 116 ALA A O 1
ATOM 889 N N . ARG A 1 117 ? -27.122 5.755 35.181 1.00 92.69 117 ARG A N 1
ATOM 890 C CA . ARG A 1 117 ? -27.911 4.940 36.131 1.00 92.69 117 ARG A CA 1
ATOM 891 C C . ARG A 1 117 ? -27.309 4.917 37.535 1.00 92.69 117 ARG A C 1
ATOM 893 O O . ARG A 1 117 ? -28.045 4.893 38.523 1.00 92.69 117 ARG A O 1
ATOM 900 N N . VAL A 1 118 ? -25.979 4.876 37.642 1.00 90.94 118 VAL A N 1
ATOM 901 C CA . VAL A 1 118 ? -25.286 4.941 38.937 1.00 90.94 118 VAL A CA 1
ATOM 902 C C . VAL A 1 118 ? -25.516 6.305 39.576 1.00 90.94 118 VAL A C 1
ATOM 904 O O . VAL A 1 118 ? -25.857 6.351 40.757 1.00 90.94 118 VAL A O 1
ATOM 907 N N . ARG A 1 119 ? -25.431 7.390 38.797 1.00 91.19 119 ARG A N 1
ATOM 908 C CA . ARG A 1 119 ? -25.721 8.756 39.249 1.00 91.19 119 ARG A CA 1
ATOM 909 C C . ARG A 1 119 ? -27.142 8.886 39.794 1.00 91.19 119 ARG A C 1
ATOM 911 O O . ARG A 1 119 ? -27.325 9.372 40.907 1.00 91.19 119 ARG A O 1
AT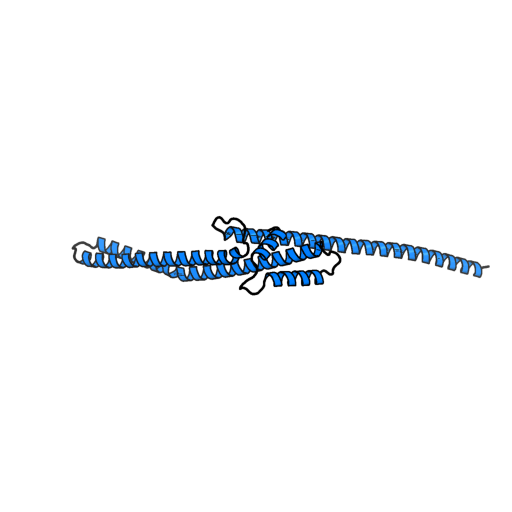OM 918 N N . GLU A 1 120 ? -28.141 8.378 39.070 1.00 90.25 120 GLU A N 1
ATOM 919 C CA . GLU A 1 120 ? -29.545 8.386 39.511 1.00 90.25 120 GLU A CA 1
ATOM 920 C C . GLU A 1 120 ? -29.728 7.690 40.871 1.00 90.25 120 GLU A C 1
ATOM 922 O O . GLU A 1 120 ? -30.387 8.215 41.770 1.00 90.25 120 GLU A O 1
ATOM 927 N N . LYS A 1 121 ? -29.106 6.521 41.062 1.00 87.81 121 LYS A N 1
ATOM 928 C CA . LYS A 1 121 ? -29.173 5.788 42.336 1.00 87.81 121 LYS A CA 1
ATOM 929 C C . LYS A 1 121 ? -28.401 6.496 43.451 1.00 87.81 121 LYS A C 1
ATOM 931 O O . LYS A 1 121 ? -28.897 6.563 44.577 1.00 87.81 121 LYS A O 1
ATOM 936 N N . ALA A 1 122 ? -27.221 7.035 43.151 1.00 87.00 122 ALA A N 1
ATOM 937 C CA . ALA A 1 122 ? -26.375 7.743 44.109 1.00 87.00 122 ALA A CA 1
ATOM 938 C C . ALA A 1 122 ? -27.019 9.044 44.612 1.00 87.00 122 ALA A C 1
ATOM 940 O O . ALA A 1 122 ? -26.830 9.393 45.774 1.00 87.00 122 ALA A O 1
ATOM 941 N N . ALA A 1 123 ? -27.857 9.701 43.801 1.00 83.88 123 ALA A N 1
ATOM 942 C CA . ALA A 1 123 ? -28.591 10.909 44.191 1.00 83.88 123 ALA A CA 1
ATOM 943 C C . ALA A 1 123 ? -29.502 10.714 45.421 1.00 83.88 123 ALA A C 1
ATOM 945 O O . ALA A 1 123 ? -29.811 11.673 46.126 1.00 83.88 123 ALA A O 1
ATOM 946 N N . SER A 1 124 ? -29.917 9.475 45.707 1.00 82.56 124 SER A N 1
ATOM 947 C CA . SER A 1 124 ? -30.724 9.131 46.887 1.00 82.56 124 SER A CA 1
ATOM 948 C C . SER A 1 124 ? -29.908 8.903 48.172 1.00 82.56 124 SER A C 1
ATOM 950 O O . SER A 1 124 ? -30.486 8.743 49.248 1.00 82.56 124 SER A O 1
ATOM 952 N N . ILE A 1 125 ? -28.573 8.900 48.087 1.00 85.38 125 ILE A N 1
ATOM 953 C CA . ILE A 1 125 ? -27.661 8.608 49.198 1.00 85.38 125 ILE A CA 1
ATOM 954 C C . ILE A 1 125 ? -27.155 9.921 49.814 1.00 85.38 125 ILE A C 1
ATOM 956 O O . ILE A 1 125 ? -26.514 10.738 49.154 1.00 85.38 125 ILE A O 1
ATOM 960 N N . GLN A 1 126 ? -27.392 10.121 51.114 1.00 81.31 126 GLN A N 1
ATOM 961 C CA . GLN A 1 126 ? -26.807 11.248 51.849 1.00 81.31 126 GLN A CA 1
ATOM 962 C C . GLN A 1 126 ? -25.277 11.121 51.930 1.00 81.31 126 GLN A C 1
ATOM 964 O O . GLN A 1 126 ? -24.758 10.083 52.328 1.00 81.31 126 GLN A O 1
ATOM 969 N N . GLY A 1 127 ? -24.559 12.199 51.592 1.00 79.19 127 GLY A N 1
ATOM 970 C CA . GLY A 1 127 ? -23.091 12.257 51.659 1.00 79.19 127 GLY A CA 1
ATOM 971 C C . GLY A 1 127 ? -22.355 11.785 50.398 1.00 79.19 127 GLY A C 1
ATOM 972 O O . GLY A 1 127 ? -21.132 11.704 50.414 1.00 79.19 127 GLY A O 1
ATOM 973 N N . ALA A 1 128 ? -23.056 11.525 49.291 1.00 81.81 128 ALA A N 1
ATOM 974 C CA . ALA A 1 128 ? -22.474 11.014 48.045 1.00 81.81 128 ALA A CA 1
ATOM 975 C C . ALA A 1 128 ? -21.724 12.058 47.178 1.00 81.81 128 ALA A C 1
ATOM 977 O O . ALA A 1 128 ? -21.513 11.827 45.991 1.00 81.81 128 ALA A O 1
ATOM 978 N N . ALA A 1 129 ? -21.295 13.196 47.736 1.00 84.38 129 ALA A N 1
ATOM 979 C CA . ALA A 1 129 ? -20.632 14.263 46.970 1.00 84.38 129 ALA A CA 1
ATOM 980 C C . ALA A 1 129 ? -19.324 13.799 46.301 1.00 84.38 129 ALA A C 1
ATOM 982 O O . ALA A 1 129 ? -19.014 14.204 45.183 1.00 84.38 129 ALA A O 1
ATOM 983 N N . GLU A 1 130 ? -18.577 12.916 46.966 1.00 87.31 130 GLU A N 1
ATOM 984 C CA . GLU A 1 130 ? -17.350 12.343 46.409 1.00 87.31 130 GLU A CA 1
ATOM 985 C C . GLU A 1 130 ? -17.650 11.395 45.234 1.00 87.31 130 GLU A C 1
ATOM 987 O O . GLU A 1 130 ? -16.956 11.422 44.222 1.00 87.31 130 GLU A O 1
ATOM 992 N N . ILE A 1 131 ? -18.742 10.623 45.321 1.00 87.44 131 ILE A N 1
ATOM 993 C CA . ILE A 1 131 ? -19.212 9.745 44.239 1.00 87.44 131 ILE A CA 1
ATOM 994 C C . ILE A 1 131 ? -19.599 10.582 43.016 1.00 87.44 131 ILE A C 1
ATOM 996 O O . ILE A 1 131 ? -19.192 10.248 41.907 1.00 87.44 131 ILE A O 1
ATOM 1000 N N . GLU A 1 132 ? -20.322 11.688 43.208 1.00 88.31 132 GLU A N 1
ATOM 1001 C CA . GLU A 1 132 ? -20.700 12.586 42.110 1.00 88.31 132 GLU A CA 1
ATOM 1002 C C . GLU A 1 132 ? -19.471 13.159 41.390 1.00 88.31 132 GLU A C 1
ATOM 1004 O O . GLU A 1 132 ? -19.417 13.156 40.162 1.00 88.31 132 GLU A O 1
ATOM 1009 N N . SER A 1 133 ? -18.449 13.567 42.150 1.00 90.44 133 SER A N 1
ATOM 1010 C CA . SER A 1 133 ? -17.175 14.048 41.603 1.00 90.44 133 SER A CA 1
ATOM 1011 C C . SER A 1 133 ? -16.489 12.992 40.725 1.00 90.44 133 SER A C 1
ATOM 1013 O O . SER A 1 133 ? -16.045 13.305 39.620 1.00 90.44 133 SER A O 1
ATOM 1015 N N . TYR A 1 134 ? -16.430 11.731 41.172 1.00 91.12 134 TYR A N 1
ATOM 1016 C CA . TYR A 1 134 ? -15.864 10.643 40.363 1.00 91.12 134 TYR A CA 1
ATOM 1017 C C . TYR A 1 134 ? -16.696 10.347 39.108 1.00 91.12 134 TYR A C 1
ATOM 1019 O O . TYR A 1 134 ? -16.125 10.144 38.038 1.00 91.12 134 TYR A O 1
ATOM 1027 N N . LEU A 1 135 ? -18.031 10.348 39.208 1.00 92.44 135 LEU A N 1
ATOM 1028 C CA . LEU A 1 135 ? -18.915 10.113 38.058 1.00 92.44 135 LEU A CA 1
ATOM 1029 C C . LEU A 1 135 ? -18.791 11.225 37.010 1.00 92.44 135 LEU A C 1
ATOM 1031 O O . LEU A 1 135 ? -18.836 10.948 35.816 1.00 92.44 135 LEU A O 1
ATOM 1035 N N . GLN A 1 136 ? -18.616 12.476 37.439 1.00 92.56 136 GLN A N 1
ATOM 1036 C CA . GLN A 1 136 ? -18.404 13.607 36.536 1.00 92.56 136 GLN A CA 1
ATOM 1037 C C . GLN A 1 136 ? -17.049 13.535 35.815 1.00 92.56 136 GLN A C 1
ATOM 1039 O O . GLN A 1 136 ? -16.978 13.829 34.620 1.00 92.56 136 GLN A O 1
ATOM 1044 N N . GLY A 1 137 ? -15.991 13.112 36.516 1.00 93.81 137 GLY A N 1
ATOM 1045 C CA . GLY A 1 137 ? -14.697 12.825 35.892 1.00 93.81 137 GLY A CA 1
ATOM 1046 C C . GLY A 1 137 ? -14.816 11.729 34.833 1.00 93.81 137 GLY A C 1
ATOM 1047 O O . GLY A 1 137 ? -14.422 11.932 33.690 1.00 93.81 137 GLY A O 1
ATOM 1048 N N . LEU A 1 138 ? -15.475 10.619 35.177 1.00 94.31 138 LEU A N 1
ATOM 1049 C CA . LEU A 1 138 ? -15.672 9.499 34.258 1.00 94.31 138 LEU A CA 1
ATOM 1050 C C . LEU A 1 138 ? -16.492 9.882 33.013 1.00 94.31 138 LEU A C 1
ATOM 1052 O O . LEU A 1 138 ? -16.132 9.481 31.913 1.00 94.31 138 LEU A O 1
ATOM 1056 N N . ASP A 1 139 ? -17.554 10.681 33.148 1.00 94.06 139 ASP A N 1
ATOM 1057 C CA . ASP A 1 139 ? -18.302 11.189 31.985 1.00 94.06 139 ASP A CA 1
ATOM 1058 C C . ASP A 1 139 ? -17.439 12.056 31.066 1.00 94.06 139 ASP A C 1
ATOM 1060 O O . ASP A 1 139 ? -17.569 11.985 29.844 1.00 94.06 139 ASP A O 1
ATOM 1064 N N . THR A 1 140 ? -16.565 12.877 31.653 1.00 95.94 140 THR A N 1
ATOM 1065 C CA . THR A 1 140 ? -15.646 13.731 30.893 1.00 95.94 140 THR A CA 1
ATOM 1066 C C . THR A 1 140 ? -14.679 12.866 30.089 1.00 95.94 140 THR A C 1
ATOM 1068 O O . THR A 1 140 ? -14.598 13.026 28.873 1.00 95.94 140 THR A O 1
ATOM 1071 N N . ASP A 1 141 ? -14.048 11.880 30.731 1.00 96.44 141 ASP A N 1
ATOM 1072 C CA . ASP A 1 141 ? -13.116 10.955 30.080 1.00 96.44 141 ASP A CA 1
ATOM 1073 C C . ASP A 1 141 ? -13.799 10.147 28.959 1.00 96.44 141 ASP A C 1
ATOM 1075 O O . ASP A 1 141 ? -13.256 10.003 27.862 1.00 96.44 141 ASP A O 1
ATOM 1079 N N . LEU A 1 142 ? -15.018 9.639 29.188 1.00 96.06 142 LEU A N 1
ATOM 1080 C CA . LEU A 1 142 ? -15.771 8.881 28.179 1.00 96.06 142 LEU A CA 1
ATOM 1081 C C . LEU A 1 142 ? -16.160 9.759 26.975 1.00 96.06 142 LEU A C 1
ATOM 1083 O O . LEU A 1 142 ? -16.061 9.306 25.831 1.00 96.06 142 LEU A O 1
ATOM 1087 N N . MET A 1 143 ? -16.546 11.020 27.201 1.00 95.00 143 MET A N 1
ATOM 1088 C CA . MET A 1 143 ? -16.803 11.981 26.120 1.00 95.00 143 MET A CA 1
ATOM 1089 C C . MET A 1 143 ? -15.532 12.340 25.342 1.00 95.00 143 MET A C 1
ATOM 1091 O O . MET A 1 143 ? -15.583 12.469 24.114 1.00 95.00 143 MET A O 1
ATOM 1095 N N . GLU A 1 144 ? -14.393 12.478 26.021 1.00 95.75 144 GLU A N 1
ATOM 1096 C CA . GLU A 1 144 ? -13.100 12.695 25.367 1.00 95.75 144 GLU A CA 1
ATOM 1097 C C . GLU A 1 144 ? -12.719 11.505 24.480 1.00 95.75 144 GLU A C 1
ATOM 1099 O O . GLU A 1 144 ? -12.328 11.711 23.329 1.00 95.75 144 GLU A O 1
ATOM 1104 N N . ILE A 1 145 ? -12.920 10.267 24.949 1.00 94.50 145 ILE A N 1
ATOM 1105 C CA . ILE A 1 145 ? -12.697 9.054 24.145 1.00 94.50 145 ILE A CA 1
ATOM 1106 C C . ILE A 1 145 ? -13.604 9.047 22.907 1.00 94.50 145 ILE A C 1
ATOM 1108 O O . ILE A 1 145 ? -13.105 8.848 21.799 1.00 94.50 145 ILE A O 1
ATOM 1112 N N . MET 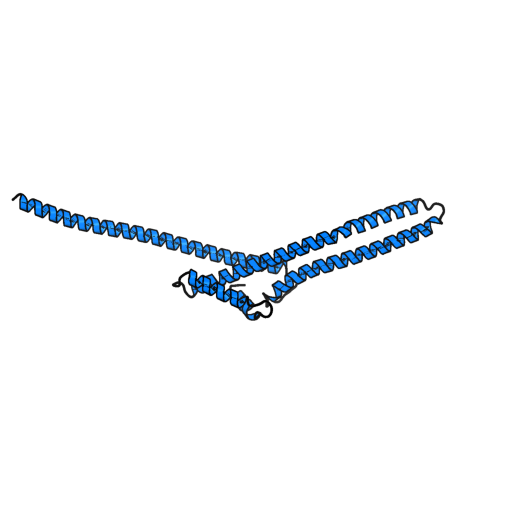A 1 146 ? -14.909 9.306 23.056 1.00 93.81 146 MET A N 1
ATOM 1113 C CA . MET A 1 146 ? -15.839 9.378 21.914 1.00 93.81 146 MET A CA 1
ATOM 1114 C C . MET A 1 146 ? -15.405 10.432 20.894 1.00 93.81 146 MET A C 1
ATOM 1116 O O . MET A 1 146 ? -15.400 10.178 19.689 1.00 93.81 146 MET A O 1
ATOM 1120 N N . THR A 1 147 ? -14.993 11.607 21.373 1.00 92.38 147 THR A N 1
ATOM 1121 C CA . THR A 1 147 ? -14.525 12.701 20.517 1.00 92.38 147 THR A CA 1
ATOM 1122 C C . THR A 1 147 ? -13.241 12.314 19.788 1.00 92.38 147 THR A C 1
ATOM 1124 O O . THR A 1 147 ? -13.143 12.513 18.578 1.00 92.38 147 THR A O 1
ATOM 1127 N N . ALA A 1 148 ? -12.276 11.706 20.480 1.00 90.25 148 ALA A N 1
ATOM 1128 C CA . ALA A 1 148 ? -11.026 11.248 19.882 1.00 90.25 148 ALA A CA 1
ATOM 1129 C C . ALA A 1 148 ? -11.262 10.187 18.794 1.00 90.25 148 ALA A C 1
ATOM 1131 O O . ALA A 1 148 ? -10.683 10.277 17.710 1.00 90.25 148 ALA A O 1
ATOM 1132 N N . LEU A 1 149 ? -12.147 9.220 19.052 1.00 90.69 149 LEU A N 1
ATOM 1133 C CA . LEU A 1 149 ? -12.484 8.160 18.100 1.00 90.69 149 LEU A CA 1
ATOM 1134 C C . LEU A 1 149 ? -13.303 8.669 16.908 1.00 90.69 149 LEU A C 1
ATOM 1136 O O . LEU A 1 149 ? -13.160 8.134 15.814 1.00 90.69 149 LEU A O 1
ATOM 1140 N N . SER A 1 150 ? -14.074 9.751 17.059 1.00 86.94 150 SER A N 1
ATOM 1141 C CA . SER A 1 150 ? -14.846 10.335 15.949 1.00 86.94 150 SER A CA 1
ATOM 1142 C C . SER A 1 150 ? -13.981 10.838 14.779 1.00 86.94 150 SER A C 1
ATOM 1144 O O . SER A 1 150 ? -14.448 10.903 13.643 1.00 86.94 150 SER A O 1
ATOM 1146 N N . PHE A 1 151 ? -12.694 11.134 15.013 1.00 86.38 151 PHE A N 1
ATOM 1147 C CA . PHE A 1 151 ? -11.744 11.518 13.959 1.00 86.38 151 PHE A CA 1
ATOM 1148 C C . PHE A 1 151 ? -11.216 10.331 13.132 1.00 86.38 151 PHE A C 1
ATOM 1150 O O . PHE A 1 151 ? -10.478 10.531 12.159 1.00 86.38 151 PHE A O 1
ATOM 1157 N N . GLN A 1 152 ? -11.563 9.095 13.500 1.00 86.88 152 GLN A N 1
ATOM 1158 C CA . GLN A 1 152 ? -11.113 7.890 12.807 1.00 86.88 152 GLN A CA 1
ATOM 1159 C C . GLN A 1 152 ? -11.630 7.826 11.365 1.00 86.88 152 GLN A C 1
ATOM 1161 O O . GLN A 1 152 ? -10.866 7.406 10.501 1.00 86.88 152 GLN A O 1
ATOM 1166 N N . ASP A 1 153 ? -12.826 8.346 11.064 1.00 82.88 153 ASP A N 1
ATOM 1167 C CA . ASP A 1 153 ? -13.344 8.421 9.686 1.00 82.88 153 ASP A CA 1
ATOM 1168 C C . ASP A 1 153 ? -12.391 9.196 8.755 1.00 82.88 153 ASP A C 1
ATOM 1170 O O . ASP A 1 153 ? -11.996 8.716 7.690 1.00 82.88 153 ASP A O 1
ATOM 1174 N N . LEU A 1 154 ? -11.894 10.357 9.201 1.00 84.62 154 LEU A N 1
ATOM 1175 C CA . LEU A 1 154 ? -10.924 11.141 8.430 1.00 84.62 154 LEU A CA 1
ATOM 1176 C C . LEU A 1 154 ? -9.602 10.384 8.235 1.00 84.62 154 LEU A C 1
ATOM 1178 O O . LEU A 1 154 ? -8.956 10.505 7.189 1.00 84.62 154 LEU A O 1
ATOM 1182 N N . THR A 1 155 ? -9.193 9.607 9.237 1.00 84.12 155 THR A N 1
ATOM 1183 C CA . THR A 1 155 ? -7.992 8.769 9.162 1.00 84.12 155 THR A CA 1
ATOM 1184 C C . THR A 1 155 ? -8.198 7.616 8.181 1.00 84.12 155 THR A C 1
ATOM 1186 O O . THR A 1 155 ? -7.349 7.409 7.314 1.00 84.12 155 THR A O 1
ATOM 1189 N N . GLY A 1 156 ? -9.350 6.943 8.226 1.00 84.81 156 GLY A N 1
ATOM 1190 C CA . GLY A 1 156 ? -9.736 5.887 7.291 1.00 84.81 156 GLY A CA 1
ATOM 1191 C C . GLY A 1 156 ? -9.758 6.385 5.848 1.00 84.81 156 GLY A C 1
ATOM 1192 O O . GLY A 1 156 ? -9.126 5.788 4.979 1.00 84.81 156 GLY A O 1
ATOM 1193 N N . GLN A 1 157 ? -10.372 7.543 5.591 1.00 85.06 157 GLN A N 1
ATOM 1194 C CA . GLN A 1 157 ? -10.366 8.164 4.262 1.00 85.06 157 GLN A CA 1
ATOM 1195 C C . GLN A 1 157 ? -8.953 8.505 3.768 1.00 85.06 157 GLN A C 1
ATOM 1197 O O . GLN A 1 157 ? -8.643 8.315 2.590 1.00 85.06 157 GLN A O 1
ATOM 1202 N N . ARG A 1 158 ? -8.080 9.023 4.642 1.00 86.44 158 ARG A N 1
ATOM 1203 C CA . ARG A 1 158 ? -6.680 9.305 4.283 1.00 86.44 158 ARG A CA 1
ATOM 1204 C C . ARG A 1 158 ? -5.923 8.030 3.936 1.00 86.44 158 ARG A C 1
ATOM 1206 O O . ARG A 1 158 ? -5.207 8.033 2.939 1.00 86.44 158 ARG A O 1
ATOM 1213 N N . ILE A 1 159 ? -6.107 6.960 4.709 1.00 83.69 159 ILE A N 1
ATOM 1214 C CA . ILE A 1 159 ? -5.488 5.662 4.427 1.00 83.69 159 ILE A CA 1
ATOM 1215 C C . ILE A 1 159 ? -5.985 5.130 3.082 1.00 83.69 159 ILE A C 1
ATOM 1217 O O . ILE A 1 159 ? -5.149 4.848 2.233 1.00 83.69 159 ILE A O 1
ATOM 1221 N N . LYS A 1 160 ? -7.300 5.115 2.816 1.00 82.88 160 LYS A N 1
ATOM 1222 C CA . LYS A 1 160 ? -7.857 4.683 1.515 1.00 82.88 160 LYS A CA 1
ATOM 1223 C C . LYS A 1 160 ? -7.214 5.421 0.332 1.00 82.88 160 LYS A C 1
ATOM 1225 O O . LYS A 1 160 ? -6.830 4.805 -0.656 1.00 82.88 160 LYS A O 1
ATOM 1230 N N . ARG A 1 161 ? -6.998 6.740 0.439 1.00 84.56 161 ARG A N 1
ATOM 1231 C CA . ARG A 1 161 ? -6.285 7.510 -0.606 1.00 84.56 161 ARG A CA 1
ATOM 1232 C C . ARG A 1 161 ? -4.826 7.086 -0.778 1.00 84.56 161 ARG A C 1
ATOM 1234 O O . ARG A 1 161 ? -4.349 7.049 -1.907 1.00 84.56 161 ARG A O 1
ATOM 1241 N N . ILE A 1 162 ? -4.118 6.805 0.317 1.00 83.75 162 ILE A N 1
ATOM 1242 C CA . ILE A 1 162 ? -2.731 6.320 0.273 1.00 83.75 162 ILE A CA 1
ATOM 1243 C C . ILE A 1 162 ? -2.676 4.942 -0.391 1.00 83.75 162 ILE A C 1
ATOM 1245 O O . ILE A 1 162 ? -1.830 4.734 -1.252 1.00 83.75 162 ILE A O 1
ATOM 1249 N N . VAL A 1 163 ? -3.598 4.040 -0.044 1.00 79.44 163 VAL A N 1
ATOM 1250 C CA . VAL A 1 163 ? -3.704 2.700 -0.643 1.00 79.44 163 VAL A CA 1
ATOM 1251 C C . VAL A 1 163 ? -3.907 2.803 -2.155 1.00 79.44 163 VAL A C 1
ATOM 1253 O O . VAL A 1 163 ? -3.125 2.233 -2.907 1.00 79.44 163 VAL A O 1
ATOM 1256 N N . HIS A 1 164 ? -4.858 3.622 -2.615 1.00 80.00 164 HIS A N 1
ATOM 1257 C CA . HIS A 1 164 ? -5.059 3.853 -4.050 1.00 80.00 164 HIS A CA 1
ATOM 1258 C C . HIS A 1 164 ? -3.834 4.454 -4.752 1.00 80.00 164 HIS A C 1
ATOM 1260 O O . HIS A 1 164 ? -3.540 4.111 -5.893 1.00 80.00 164 HIS A O 1
ATOM 1266 N N . ALA A 1 165 ? -3.106 5.359 -4.093 1.00 82.88 165 ALA A N 1
ATOM 1267 C CA . ALA A 1 165 ? -1.888 5.923 -4.666 1.00 82.88 165 ALA A CA 1
ATOM 1268 C C . ALA A 1 165 ? -0.768 4.874 -4.785 1.00 82.88 165 ALA A C 1
ATOM 1270 O O . ALA A 1 165 ? -0.027 4.886 -5.766 1.00 82.88 165 ALA A O 1
ATOM 1271 N N . LEU A 1 166 ? -0.646 3.973 -3.807 1.00 79.81 166 LEU A N 1
ATOM 1272 C CA . LEU A 1 166 ? 0.313 2.870 -3.846 1.00 79.81 166 LEU A CA 1
ATOM 1273 C C . LEU A 1 166 ? -0.021 1.868 -4.954 1.00 79.81 166 LEU A C 1
ATOM 1275 O O . LEU A 1 166 ? 0.894 1.454 -5.661 1.00 79.81 166 LEU A O 1
ATOM 1279 N N . ASP A 1 167 ? -1.302 1.551 -5.151 1.00 75.94 167 ASP A N 1
ATOM 1280 C CA . ASP A 1 167 ? -1.768 0.698 -6.253 1.00 75.94 167 ASP A CA 1
ATOM 1281 C C . ASP A 1 167 ? -1.374 1.280 -7.623 1.00 75.94 167 ASP A C 1
ATOM 1283 O O . ASP A 1 167 ? -0.786 0.599 -8.467 1.00 75.94 167 ASP A O 1
ATOM 1287 N N . GLU A 1 168 ? -1.571 2.588 -7.814 1.00 81.69 168 GLU A N 1
ATOM 1288 C CA . GLU A 1 168 ? -1.166 3.274 -9.045 1.00 81.69 168 GLU A CA 1
ATOM 1289 C C . GLU A 1 168 ? 0.359 3.239 -9.255 1.00 81.69 168 GLU A C 1
ATOM 1291 O O . GLU A 1 168 ? 0.829 2.953 -10.359 1.00 81.69 168 GLU A O 1
ATOM 1296 N N . VAL A 1 169 ? 1.149 3.495 -8.204 1.00 82.44 169 VAL A N 1
ATOM 1297 C CA . VAL A 1 169 ? 2.621 3.419 -8.269 1.00 82.44 169 VAL A CA 1
ATOM 1298 C C . VAL A 1 169 ? 3.074 2.006 -8.621 1.00 82.44 169 VAL A C 1
ATOM 1300 O O . VAL A 1 169 ? 3.937 1.839 -9.484 1.00 82.44 169 VAL A O 1
ATOM 1303 N N . GLN A 1 170 ? 2.485 0.992 -7.992 1.00 75.50 170 GLN A N 1
ATOM 1304 C CA . GLN A 1 170 ? 2.803 -0.404 -8.255 1.00 75.50 170 GLN A CA 1
ATOM 1305 C C . GLN A 1 170 ? 2.494 -0.777 -9.711 1.00 75.50 170 GLN A C 1
ATOM 1307 O O . GLN A 1 170 ? 3.341 -1.390 -10.364 1.00 75.50 170 GLN A O 1
ATOM 1312 N N . ARG A 1 171 ? 1.346 -0.344 -10.257 1.00 78.75 171 ARG A N 1
ATOM 1313 C CA . ARG A 1 171 ? 0.997 -0.554 -11.673 1.00 78.75 171 ARG A CA 1
ATOM 1314 C C . ARG A 1 171 ? 2.007 0.100 -12.612 1.00 78.75 171 ARG A C 1
ATOM 1316 O O . ARG A 1 171 ? 2.454 -0.537 -13.560 1.00 78.75 171 ARG A O 1
ATOM 1323 N N . ILE A 1 172 ? 2.405 1.343 -12.338 1.00 82.88 172 ILE A N 1
ATOM 1324 C CA . ILE A 1 172 ? 3.396 2.067 -13.151 1.00 82.88 172 ILE A CA 1
ATOM 1325 C C . ILE A 1 172 ? 4.751 1.350 -13.134 1.00 82.88 172 ILE A C 1
ATOM 1327 O O . ILE A 1 172 ? 5.373 1.189 -14.185 1.00 82.88 172 ILE A O 1
ATOM 1331 N N . VAL A 1 173 ? 5.216 0.919 -11.958 1.00 83.88 173 VAL A N 1
ATOM 1332 C CA . VAL A 1 173 ? 6.492 0.200 -11.816 1.00 83.88 173 VAL A CA 1
ATOM 1333 C C . VAL A 1 173 ? 6.447 -1.130 -12.562 1.00 83.88 173 VAL A C 1
ATOM 1335 O O . VAL A 1 173 ? 7.389 -1.441 -13.289 1.00 83.88 173 VAL A O 1
ATOM 1338 N N . PHE A 1 174 ? 5.355 -1.884 -12.430 1.00 80.94 174 PHE A N 1
ATOM 1339 C CA . PHE A 1 174 ? 5.157 -3.138 -13.150 1.00 80.94 174 PHE A CA 1
ATOM 1340 C C . PHE A 1 174 ? 5.150 -2.935 -14.667 1.00 80.94 174 PHE A C 1
ATOM 1342 O O . PHE A 1 174 ? 5.883 -3.612 -15.386 1.00 80.94 174 PHE A O 1
ATOM 1349 N N . ASP A 1 175 ? 4.370 -1.968 -15.152 1.00 81.50 175 ASP A N 1
ATOM 1350 C CA . ASP A 1 175 ? 4.277 -1.648 -16.573 1.00 81.50 175 ASP A CA 1
ATOM 1351 C C . ASP A 1 175 ? 5.649 -1.296 -17.151 1.00 81.50 175 ASP A C 1
ATOM 1353 O O . ASP A 1 175 ? 6.031 -1.808 -18.203 1.00 81.50 175 ASP A O 1
ATOM 1357 N N . LEU A 1 176 ? 6.406 -0.457 -16.442 1.00 82.94 176 LEU A N 1
ATOM 1358 C CA . LEU A 1 176 ? 7.737 -0.041 -16.865 1.00 82.94 176 LEU A CA 1
ATOM 1359 C C . LEU A 1 176 ? 8.742 -1.197 -16.823 1.00 82.94 176 LEU A C 1
ATOM 1361 O O . LEU A 1 176 ? 9.580 -1.304 -17.718 1.00 82.94 176 LEU A O 1
ATOM 1365 N N . TYR A 1 177 ? 8.653 -2.064 -15.813 1.00 82.00 177 TYR A N 1
ATOM 1366 C CA . TYR A 1 177 ? 9.493 -3.252 -15.694 1.00 82.00 177 TYR A CA 1
ATOM 1367 C C . TYR A 1 177 ? 9.267 -4.214 -16.867 1.00 82.00 177 TYR A C 1
ATOM 1369 O O . TYR A 1 177 ? 10.222 -4.594 -17.543 1.00 82.00 177 TYR A O 1
ATOM 1377 N N . VAL A 1 178 ? 8.005 -4.541 -17.163 1.00 81.81 178 VAL A N 1
ATOM 1378 C CA . VAL A 1 178 ? 7.637 -5.431 -18.274 1.00 81.81 178 VAL A CA 1
ATOM 1379 C C . VAL A 1 178 ? 8.052 -4.838 -19.620 1.00 81.81 178 VAL A C 1
ATOM 1381 O O . VAL A 1 178 ? 8.669 -5.530 -20.432 1.00 81.81 178 VAL A O 1
ATOM 1384 N N . ASP A 1 179 ? 7.767 -3.556 -19.858 1.00 82.38 179 ASP A N 1
ATOM 1385 C CA . ASP A 1 179 ? 8.113 -2.881 -21.112 1.00 82.38 179 ASP A CA 1
ATOM 1386 C C . ASP A 1 179 ? 9.638 -2.838 -21.328 1.00 82.38 179 ASP A C 1
ATOM 1388 O O . ASP A 1 179 ? 10.122 -3.101 -22.437 1.00 82.38 179 ASP A O 1
ATOM 1392 N N . ALA A 1 180 ? 10.409 -2.544 -20.275 1.00 83.19 180 ALA A N 1
ATOM 1393 C CA . ALA A 1 180 ? 11.870 -2.535 -20.322 1.00 83.19 180 ALA A CA 1
ATOM 1394 C C . ALA A 1 180 ? 12.440 -3.944 -20.549 1.00 83.19 180 ALA A C 1
ATOM 1396 O O . ALA A 1 180 ? 13.306 -4.122 -21.409 1.00 83.19 180 ALA A O 1
ATOM 1397 N N . GLY A 1 181 ? 11.919 -4.949 -19.844 1.00 83.06 181 GLY A N 1
ATOM 1398 C CA . GLY A 1 181 ? 12.334 -6.344 -19.978 1.00 83.06 181 GLY A CA 1
ATOM 1399 C C . GLY A 1 181 ? 12.086 -6.906 -21.378 1.00 83.06 181 GLY A C 1
ATOM 1400 O O . GLY A 1 181 ? 12.987 -7.473 -22.000 1.00 83.06 181 GLY A O 1
ATOM 1401 N N . LEU A 1 182 ? 10.891 -6.675 -21.931 1.00 82.25 182 LEU A N 1
ATOM 1402 C CA . LEU A 1 182 ? 10.545 -7.075 -23.299 1.00 82.25 182 LEU A CA 1
ATOM 1403 C C . LEU A 1 182 ? 11.410 -6.367 -24.347 1.00 82.25 182 LEU A C 1
ATOM 1405 O O . LEU A 1 182 ? 11.822 -6.988 -25.325 1.00 82.25 182 LEU A O 1
ATOM 1409 N N . SER A 1 183 ? 11.702 -5.079 -24.156 1.00 80.94 183 SER A N 1
ATOM 1410 C CA . SER A 1 183 ? 12.557 -4.306 -25.067 1.00 80.94 183 SER A CA 1
ATOM 1411 C C . SER A 1 183 ? 14.003 -4.802 -25.066 1.00 80.94 183 SER A C 1
ATOM 1413 O O . SER A 1 183 ? 14.593 -4.933 -26.137 1.00 80.94 183 SER A O 1
ATOM 1415 N N . MET A 1 184 ? 14.559 -5.136 -23.898 1.00 80.25 184 MET A N 1
ATOM 1416 C CA . MET A 1 184 ? 15.902 -5.718 -23.805 1.00 80.25 184 MET A CA 1
ATOM 1417 C C . MET A 1 184 ? 15.973 -7.091 -24.471 1.00 80.25 184 MET A C 1
ATOM 1419 O O . MET A 1 184 ? 16.850 -7.314 -25.301 1.00 80.25 184 MET A O 1
ATOM 1423 N N . LYS A 1 185 ? 15.009 -7.975 -24.194 1.00 80.38 185 LYS A N 1
ATOM 1424 C CA . LYS A 1 185 ? 14.954 -9.309 -24.810 1.00 80.38 185 LYS A CA 1
ATOM 1425 C C . LYS A 1 185 ? 14.830 -9.235 -26.334 1.00 80.38 185 LYS A C 1
ATOM 1427 O O . LYS A 1 185 ? 15.526 -9.942 -27.053 1.00 80.38 185 LYS A O 1
ATOM 1432 N N . ALA A 1 186 ? 13.991 -8.335 -26.845 1.00 81.56 186 ALA A N 1
ATOM 1433 C CA . ALA A 1 186 ? 13.821 -8.155 -28.283 1.00 81.56 186 ALA A CA 1
ATOM 1434 C C . ALA A 1 186 ? 15.079 -7.580 -28.971 1.00 81.56 186 ALA A C 1
ATOM 1436 O O . ALA A 1 186 ? 15.354 -7.939 -30.118 1.00 81.56 186 ALA A O 1
ATOM 1437 N N . LEU A 1 187 ? 15.858 -6.743 -28.271 1.00 77.75 187 LEU A N 1
ATOM 1438 C CA . LEU A 1 187 ? 17.161 -6.252 -28.736 1.00 77.75 187 LEU A CA 1
ATOM 1439 C C . LEU A 1 187 ? 18.230 -7.353 -28.751 1.00 77.75 187 LEU A C 1
ATOM 1441 O O . LEU A 1 187 ? 19.028 -7.409 -29.683 1.00 77.75 187 LEU A O 1
ATOM 1445 N N . GLU A 1 188 ? 18.236 -8.245 -27.760 1.00 78.69 188 GLU A N 1
ATOM 1446 C CA . GLU A 1 188 ? 19.135 -9.408 -27.729 1.00 78.69 188 GLU A CA 1
ATOM 1447 C C . GLU A 1 188 ? 18.824 -10.414 -28.845 1.00 78.69 188 GLU A C 1
ATOM 1449 O O . GLU A 1 188 ? 19.738 -10.937 -29.481 1.00 78.69 188 GLU A O 1
ATOM 1454 N N . GLU A 1 189 ? 17.540 -10.661 -29.115 1.00 80.44 189 GLU A N 1
ATOM 1455 C CA . GLU A 1 189 ? 17.095 -11.582 -30.167 1.00 80.44 189 GLU A CA 1
ATOM 1456 C C . GLU A 1 189 ? 17.292 -11.011 -31.584 1.00 80.44 189 GLU A C 1
ATOM 1458 O O . GLU A 1 189 ? 17.444 -11.774 -32.538 1.00 80.44 189 GLU A O 1
ATOM 1463 N N . ASN A 1 190 ? 17.259 -9.683 -31.753 1.00 79.38 190 ASN A N 1
ATOM 1464 C CA . ASN A 1 190 ? 17.359 -9.018 -33.057 1.00 79.38 190 ASN A CA 1
ATOM 1465 C C . ASN A 1 190 ? 18.203 -7.725 -32.987 1.00 79.38 190 ASN A C 1
ATOM 1467 O O . ASN A 1 190 ? 17.644 -6.630 -33.097 1.00 79.38 190 ASN A O 1
ATOM 1471 N N . PRO A 1 191 ? 19.540 -7.821 -32.868 1.00 74.38 191 PRO A N 1
ATOM 1472 C CA . PRO A 1 191 ? 20.410 -6.656 -32.680 1.00 74.38 191 PRO A CA 1
ATOM 1473 C C . PRO A 1 191 ? 20.463 -5.713 -33.894 1.00 74.38 191 PRO A C 1
ATOM 1475 O O . PRO A 1 191 ? 20.745 -4.529 -33.735 1.00 74.38 191 PRO A O 1
ATOM 1478 N N . ASP A 1 192 ? 20.161 -6.217 -35.094 1.00 76.88 192 ASP A N 1
ATOM 1479 C CA . ASP A 1 192 ? 20.254 -5.457 -36.349 1.00 76.88 192 ASP A CA 1
ATOM 1480 C C . ASP A 1 192 ? 18.965 -4.697 -36.713 1.00 76.88 192 ASP A C 1
ATOM 1482 O O . ASP A 1 192 ? 18.927 -3.972 -37.711 1.00 76.88 192 ASP A O 1
ATOM 1486 N N . LYS A 1 193 ? 17.879 -4.871 -35.945 1.00 77.31 193 LYS A N 1
ATOM 1487 C CA . LYS A 1 193 ? 16.613 -4.180 -36.221 1.00 77.31 193 LYS A CA 1
ATOM 1488 C C . LYS A 1 193 ? 16.639 -2.743 -35.698 1.00 77.31 193 LYS A C 1
ATOM 1490 O O . LYS A 1 193 ? 17.221 -2.480 -34.645 1.00 77.31 193 LYS A O 1
ATOM 1495 N N . PRO A 1 194 ? 15.957 -1.801 -36.377 1.00 77.31 194 PRO A N 1
ATOM 1496 C CA . PRO A 1 194 ? 15.795 -0.452 -35.859 1.00 77.31 194 PRO A CA 1
ATOM 1497 C C . PRO A 1 194 ? 15.154 -0.483 -34.467 1.00 77.31 194 PRO A C 1
ATOM 1499 O O . PRO A 1 194 ? 14.115 -1.114 -34.269 1.00 77.31 194 PRO A O 1
ATOM 1502 N N . VAL A 1 195 ? 15.740 0.252 -33.517 1.00 72.38 195 VAL A N 1
ATOM 1503 C CA . VAL A 1 195 ? 15.268 0.341 -32.119 1.00 72.38 195 VAL A CA 1
ATOM 1504 C C . VAL A 1 195 ? 13.775 0.665 -32.035 1.00 72.38 195 VAL A C 1
ATOM 1506 O O . VAL A 1 195 ? 13.070 0.162 -31.165 1.00 72.38 195 VAL A O 1
ATOM 1509 N N . GLU A 1 196 ? 13.267 1.465 -32.970 1.00 73.38 196 GLU A N 1
ATOM 1510 C CA . GLU A 1 196 ? 11.871 1.885 -32.959 1.00 73.38 196 GLU A CA 1
ATOM 1511 C C . GLU A 1 196 ? 10.893 0.785 -33.397 1.00 73.38 196 GLU A C 1
ATOM 1513 O O . GLU A 1 196 ? 9.774 0.726 -32.888 1.00 73.38 196 GLU A O 1
ATOM 1518 N N . GLU A 1 197 ? 11.326 -0.146 -34.250 1.00 75.81 197 GLU A N 1
ATOM 1519 C CA . GLU A 1 197 ? 10.547 -1.345 -34.585 1.00 75.81 197 GLU A CA 1
ATOM 1520 C C . GLU A 1 197 ? 10.519 -2.328 -33.411 1.00 75.81 197 GLU A C 1
ATOM 1522 O O . GLU A 1 197 ? 9.469 -2.886 -33.088 1.00 75.81 197 GLU A O 1
ATOM 1527 N N . ILE A 1 198 ? 11.655 -2.482 -32.721 1.00 75.06 198 ILE A N 1
ATOM 1528 C CA . ILE A 1 198 ? 11.773 -3.289 -31.498 1.00 75.06 198 ILE A CA 1
ATOM 1529 C C . ILE A 1 198 ? 10.827 -2.741 -30.424 1.00 75.06 198 ILE A C 1
ATOM 1531 O O . ILE A 1 198 ? 10.033 -3.485 -29.850 1.00 75.06 198 ILE A O 1
ATOM 1535 N N . ARG A 1 199 ? 10.840 -1.422 -30.203 1.00 73.44 199 ARG A N 1
ATOM 1536 C CA . ARG A 1 199 ? 9.996 -0.751 -29.206 1.00 73.44 199 ARG A CA 1
ATOM 1537 C C . ARG A 1 199 ? 8.506 -0.905 -29.503 1.00 73.44 199 ARG A C 1
ATOM 1539 O O . ARG A 1 199 ? 7.722 -1.152 -28.588 1.00 73.44 199 ARG A O 1
ATOM 1546 N N . GLN A 1 200 ? 8.102 -0.779 -30.768 1.00 74.88 200 GLN A N 1
ATOM 1547 C CA . GLN A 1 200 ? 6.706 -0.965 -31.172 1.00 74.88 200 GLN A CA 1
ATOM 1548 C C . GLN A 1 200 ? 6.239 -2.413 -30.986 1.00 74.88 200 GLN A C 1
ATOM 1550 O O . GLN A 1 200 ? 5.147 -2.630 -30.457 1.00 74.88 200 GLN A O 1
ATOM 1555 N N . ALA A 1 201 ? 7.068 -3.394 -31.348 1.00 74.88 201 ALA A N 1
ATOM 1556 C CA . ALA A 1 201 ? 6.760 -4.809 -31.162 1.00 74.88 201 ALA A CA 1
ATOM 1557 C C . ALA A 1 201 ? 6.658 -5.189 -29.674 1.00 74.88 201 ALA A C 1
ATOM 1559 O O . ALA A 1 201 ? 5.700 -5.851 -29.272 1.00 74.88 201 ALA A O 1
ATOM 1560 N N . SER A 1 202 ? 7.591 -4.716 -28.842 1.00 75.81 202 SER A N 1
ATOM 1561 C CA . SER A 1 202 ? 7.567 -4.948 -27.392 1.00 75.81 202 SER A CA 1
ATOM 1562 C C . SER A 1 202 ? 6.339 -4.326 -26.735 1.00 75.81 202 SER A C 1
ATOM 1564 O O . SER A 1 202 ? 5.689 -4.979 -25.922 1.00 75.81 202 SER A O 1
ATOM 1566 N N . LYS A 1 203 ? 5.953 -3.111 -27.142 1.00 74.12 203 LYS A N 1
ATOM 1567 C CA . LYS A 1 203 ? 4.750 -2.441 -26.630 1.00 74.12 203 LYS A CA 1
ATOM 1568 C C . LYS A 1 203 ? 3.456 -3.138 -27.059 1.00 74.12 203 LYS A C 1
ATOM 1570 O O . LYS A 1 203 ? 2.524 -3.231 -26.263 1.00 74.12 203 LYS A O 1
ATOM 1575 N N . ALA A 1 204 ? 3.388 -3.644 -28.292 1.00 74.94 204 ALA A N 1
ATOM 1576 C CA . ALA A 1 204 ? 2.250 -4.434 -28.761 1.00 74.94 204 ALA A CA 1
ATOM 1577 C C . ALA A 1 204 ? 2.105 -5.731 -27.950 1.00 74.94 204 ALA A C 1
ATOM 1579 O O . ALA A 1 204 ? 1.027 -6.012 -27.434 1.00 74.94 204 ALA A O 1
ATOM 1580 N N . LYS A 1 205 ? 3.214 -6.449 -27.735 1.00 72.75 205 LYS A N 1
ATOM 1581 C CA . LYS A 1 205 ? 3.254 -7.671 -26.921 1.00 72.75 205 LYS A CA 1
ATOM 1582 C C . LYS A 1 205 ? 2.866 -7.404 -25.464 1.00 72.75 205 LYS A C 1
ATOM 1584 O O . LYS A 1 205 ? 2.049 -8.130 -24.909 1.00 72.75 205 LYS A O 1
ATOM 1589 N N . ALA A 1 206 ? 3.377 -6.326 -24.866 1.00 72.12 206 ALA A N 1
ATOM 1590 C CA . ALA A 1 206 ? 2.978 -5.886 -23.529 1.00 72.12 206 ALA A CA 1
ATOM 1591 C C . ALA A 1 206 ? 1.477 -5.560 -23.452 1.00 72.12 206 ALA A C 1
ATOM 1593 O O . ALA A 1 206 ? 0.826 -5.884 -22.465 1.00 72.12 206 ALA A O 1
ATOM 1594 N N . SER A 1 207 ? 0.904 -4.949 -24.494 1.00 69.25 207 SER A N 1
ATOM 1595 C CA . SER A 1 207 ? -0.526 -4.627 -24.548 1.00 69.25 207 SER A CA 1
ATOM 1596 C C . SER A 1 207 ? -1.420 -5.858 -24.722 1.00 69.25 207 SER A C 1
ATOM 1598 O O . SER A 1 207 ? -2.524 -5.867 -24.185 1.00 69.25 207 SER A O 1
ATOM 1600 N N . GLU A 1 208 ? -0.976 -6.883 -25.452 1.00 66.69 208 GLU A N 1
ATOM 1601 C CA . GLU A 1 208 ? -1.701 -8.157 -25.599 1.00 66.69 208 GLU A CA 1
ATOM 1602 C C . GLU A 1 208 ? -1.762 -8.928 -24.276 1.00 66.69 208 GLU A C 1
ATOM 1604 O O . GLU A 1 208 ? -2.796 -9.496 -23.926 1.00 66.69 208 GLU A O 1
ATOM 1609 N N . LEU A 1 209 ? -0.679 -8.871 -23.501 1.00 61.91 209 LEU A N 1
ATOM 1610 C CA . LEU A 1 209 ? -0.606 -9.426 -22.149 1.00 61.91 209 LEU A CA 1
ATOM 1611 C C . LEU A 1 209 ? -1.500 -8.662 -21.151 1.00 61.91 209 LEU A C 1
ATOM 1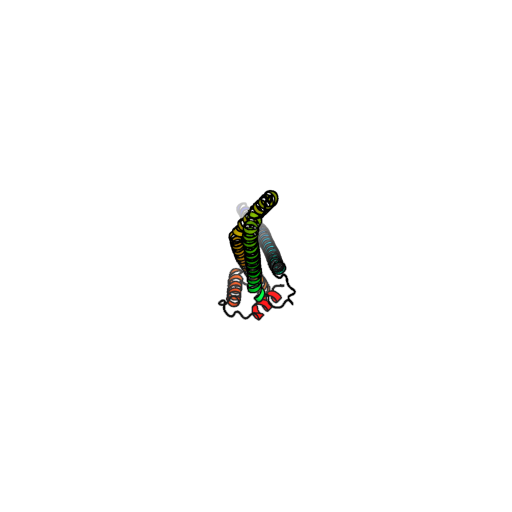613 O O . LEU A 1 209 ? -1.928 -9.236 -20.154 1.00 61.91 209 LEU A O 1
ATOM 1617 N N . LYS A 1 210 ? -1.828 -7.395 -21.449 1.00 57.78 210 LYS A N 1
ATOM 1618 C CA . LYS A 1 210 ? -2.701 -6.497 -20.666 1.00 57.78 210 LYS A CA 1
ATOM 1619 C C . LYS A 1 210 ? -4.158 -6.453 -21.167 1.00 57.78 210 LYS A C 1
ATOM 1621 O O . LYS A 1 210 ? -4.856 -5.477 -20.895 1.00 57.78 210 LYS A O 1
ATOM 1626 N N . GLY A 1 211 ? -4.614 -7.459 -21.927 1.00 44.50 211 GLY A N 1
ATOM 1627 C CA . GLY A 1 211 ? -5.979 -7.546 -22.477 1.00 44.50 211 GLY A CA 1
ATOM 1628 C C . GLY A 1 211 ? -7.108 -7.262 -21.460 1.00 44.50 211 GLY A C 1
ATOM 1629 O O . GLY A 1 211 ? -6.870 -7.271 -20.254 1.00 44.50 211 GLY A O 1
ATOM 1630 N N . PRO A 1 212 ? -8.347 -6.979 -21.926 1.00 39.81 212 PRO A N 1
ATOM 1631 C CA . PRO A 1 212 ? -9.402 -6.337 -21.134 1.00 39.81 212 PRO A CA 1
ATOM 1632 C C . PRO A 1 212 ? -9.595 -7.033 -19.784 1.00 39.81 212 PRO A C 1
ATOM 1634 O O . PRO A 1 212 ? -9.638 -8.258 -19.741 1.00 39.81 212 PRO A O 1
ATOM 1637 N N . GLN A 1 213 ? -9.705 -6.225 -18.722 1.00 49.28 213 GLN A N 1
ATOM 1638 C CA . GLN A 1 213 ? -9.615 -6.523 -17.278 1.00 49.28 213 GLN A CA 1
ATOM 1639 C C . GLN A 1 213 ? -10.608 -7.575 -16.710 1.00 49.28 213 GLN A C 1
ATOM 1641 O O . GLN A 1 213 ? -11.045 -7.473 -15.570 1.00 49.28 213 GLN A O 1
ATOM 1646 N N . ALA A 1 214 ? -10.981 -8.600 -17.473 1.00 38.62 214 ALA A N 1
ATOM 1647 C CA . ALA A 1 214 ? -11.902 -9.661 -17.084 1.00 38.62 214 ALA A CA 1
ATOM 1648 C C . ALA A 1 214 ? -11.422 -11.079 -17.465 1.00 38.62 214 ALA A C 1
ATOM 1650 O O . ALA A 1 214 ? -12.201 -12.022 -17.348 1.00 38.62 214 ALA A O 1
ATOM 1651 N N . GLY A 1 215 ? -10.173 -11.267 -17.915 1.00 45.53 215 GLY A N 1
ATOM 1652 C CA . GLY A 1 215 ? -9.684 -12.618 -18.227 1.00 45.53 215 GLY A CA 1
ATOM 1653 C C . GLY A 1 215 ? -8.331 -12.713 -18.929 1.00 45.53 215 GLY A C 1
ATOM 1654 O O . GLY A 1 215 ? -8.199 -13.494 -19.870 1.00 45.53 215 GLY A O 1
ATOM 1655 N N . THR A 1 216 ? -7.327 -11.934 -18.521 1.00 50.25 216 THR A N 1
ATOM 1656 C CA . THR A 1 216 ? -5.942 -12.213 -18.926 1.00 50.25 216 THR A CA 1
ATOM 1657 C C . THR A 1 216 ? -5.506 -13.564 -18.355 1.00 50.25 216 THR A C 1
ATOM 1659 O O . THR A 1 216 ? -5.795 -13.896 -17.208 1.00 50.25 216 THR A O 1
ATOM 1662 N N . ASN A 1 217 ? -4.866 -14.387 -19.188 1.00 56.34 217 ASN A N 1
ATOM 1663 C CA . ASN A 1 217 ? -4.462 -15.745 -18.830 1.00 56.34 217 ASN A CA 1
ATOM 1664 C C . ASN A 1 217 ? -3.323 -15.659 -17.798 1.00 56.34 217 ASN A C 1
ATOM 1666 O O . ASN A 1 217 ? -2.184 -15.408 -18.176 1.00 56.34 217 ASN A O 1
ATOM 1670 N N . GLN A 1 218 ? -3.653 -15.823 -16.516 1.00 55.56 218 GLN A N 1
ATOM 1671 C CA . GLN A 1 218 ? -2.784 -15.686 -15.336 1.00 55.56 218 GLN A CA 1
ATOM 1672 C C . GLN A 1 218 ? -1.373 -16.264 -15.535 1.00 55.56 218 GLN A C 1
ATOM 1674 O O . GLN A 1 218 ? -0.381 -15.545 -15.454 1.00 55.56 218 GLN A O 1
ATOM 1679 N N . SER A 1 219 ? -1.318 -17.528 -15.960 1.00 61.09 219 SER A N 1
ATOM 1680 C CA . SER A 1 219 ? -0.083 -18.256 -16.270 1.00 61.09 219 SER A CA 1
ATOM 1681 C C . SER A 1 219 ? 0.835 -17.514 -17.245 1.00 61.09 219 SER A C 1
ATOM 1683 O O . SER A 1 219 ? 2.045 -17.605 -17.122 1.00 61.09 219 SER A O 1
ATOM 1685 N N . ALA A 1 220 ? 0.295 -16.754 -18.202 1.00 62.69 220 ALA A N 1
ATOM 1686 C CA . ALA A 1 220 ? 1.101 -16.043 -19.191 1.00 62.69 220 ALA A CA 1
ATOM 1687 C C . ALA A 1 220 ? 1.827 -14.820 -18.609 1.00 62.69 220 ALA A C 1
ATOM 1689 O O . ALA A 1 220 ? 2.867 -14.429 -19.139 1.00 62.69 220 ALA A O 1
ATOM 1690 N N . VAL A 1 221 ? 1.290 -14.207 -17.548 1.00 63.31 221 VAL A N 1
ATOM 1691 C CA . VAL A 1 221 ? 1.975 -13.123 -16.830 1.00 63.31 221 VAL A CA 1
ATOM 1692 C C . VAL A 1 221 ? 3.059 -13.703 -15.930 1.00 63.31 221 VAL A C 1
ATOM 1694 O O . VAL A 1 221 ? 4.178 -13.199 -15.935 1.00 63.31 221 VAL A O 1
ATOM 1697 N N . ASP A 1 222 ? 2.764 -14.790 -15.224 1.00 65.38 222 ASP A N 1
ATOM 1698 C CA . ASP A 1 222 ? 3.732 -15.449 -14.342 1.00 65.38 222 ASP A CA 1
ATOM 1699 C C . ASP A 1 222 ? 4.909 -16.027 -15.141 1.00 65.38 222 ASP A C 1
ATOM 1701 O O . ASP A 1 222 ? 6.071 -15.765 -14.825 1.00 65.38 222 ASP A O 1
ATOM 1705 N N . ASP A 1 223 ? 4.625 -16.680 -16.271 1.00 70.19 223 ASP A N 1
ATOM 1706 C CA . ASP A 1 223 ? 5.641 -17.149 -17.217 1.00 70.19 223 ASP A CA 1
ATOM 1707 C C . ASP A 1 223 ? 6.487 -15.997 -17.773 1.00 70.19 223 ASP A C 1
ATOM 1709 O O . ASP A 1 223 ? 7.679 -16.166 -18.044 1.00 70.19 223 ASP A O 1
ATOM 1713 N N . LEU A 1 224 ? 5.886 -14.822 -17.977 1.00 70.56 224 LEU A N 1
ATOM 1714 C CA . LEU A 1 224 ? 6.598 -13.641 -18.450 1.00 70.56 224 LEU A CA 1
ATOM 1715 C C . LEU A 1 224 ? 7.531 -13.093 -17.373 1.00 70.56 224 LEU A C 1
ATOM 1717 O O . LEU A 1 224 ? 8.679 -12.785 -17.676 1.00 70.56 224 LEU A O 1
ATOM 1721 N N . LEU A 1 225 ? 7.068 -12.973 -16.134 1.00 71.44 225 LEU A N 1
ATOM 1722 C CA . LEU A 1 225 ? 7.890 -12.472 -15.036 1.00 71.44 225 LEU A CA 1
ATOM 1723 C C . LEU A 1 225 ? 9.052 -13.413 -14.734 1.00 71.44 225 LEU A C 1
ATOM 1725 O O . LEU A 1 225 ? 10.191 -12.948 -14.671 1.00 71.44 225 LEU A O 1
ATOM 1729 N N . ALA A 1 226 ? 8.798 -14.723 -14.726 1.00 76.69 226 ALA A N 1
ATOM 1730 C CA . ALA A 1 226 ? 9.843 -15.735 -14.623 1.00 76.69 226 ALA A CA 1
ATOM 1731 C C . ALA A 1 226 ? 10.878 -15.598 -15.756 1.00 76.69 226 ALA A C 1
ATOM 1733 O O . ALA A 1 226 ? 12.085 -15.693 -15.530 1.00 76.69 226 ALA A O 1
ATOM 1734 N N . GLN A 1 227 ? 10.427 -15.307 -16.982 1.00 73.00 227 GLN A N 1
ATOM 1735 C CA . GLN A 1 227 ? 11.314 -15.037 -18.120 1.00 73.00 227 GLN A CA 1
ATOM 1736 C C . GLN A 1 227 ? 12.085 -13.714 -18.016 1.00 73.00 227 GLN A C 1
ATOM 1738 O O . GLN A 1 227 ? 13.123 -13.584 -18.666 1.00 73.00 227 GLN A O 1
ATOM 1743 N N . LEU A 1 228 ? 11.590 -12.739 -17.253 1.00 71.25 228 LEU A N 1
ATOM 1744 C CA . LEU A 1 228 ? 12.229 -11.437 -17.033 1.00 71.25 228 LEU A CA 1
ATOM 1745 C C . LEU A 1 228 ? 13.101 -11.403 -15.763 1.00 71.25 228 LEU A C 1
ATOM 1747 O O . LEU A 1 228 ? 13.805 -10.420 -15.528 1.00 71.25 228 LEU A O 1
ATOM 1751 N N . GLY A 1 229 ? 13.138 -12.494 -14.991 1.00 67.38 229 GLY A N 1
ATOM 1752 C CA . GLY A 1 229 ? 13.983 -12.641 -13.800 1.00 67.38 229 GLY A CA 1
ATOM 1753 C C . GLY A 1 229 ? 13.303 -12.247 -12.486 1.00 67.38 229 GLY A C 1
ATOM 1754 O O . GLY A 1 229 ? 13.994 -11.982 -11.490 1.00 67.38 229 GLY A O 1
ATOM 1755 N N . LEU A 1 230 ? 11.970 -12.190 -12.484 1.00 60.28 230 LEU A N 1
ATOM 1756 C CA . LEU A 1 230 ? 11.144 -12.052 -11.290 1.00 60.28 230 LEU A CA 1
ATOM 1757 C C . LEU A 1 230 ? 10.727 -13.411 -10.737 1.00 60.28 230 LEU A C 1
ATOM 1759 O O . LEU A 1 230 ? 10.315 -14.276 -11.537 1.00 60.28 230 LEU A O 1
#

Foldseek 3Di:
DVVVVVVVVVVVVVVVVVVVVVVVCVVVVVVVVVVVVVVVVVVVVVVVVVLVVLLVVLVVVLVVLQVVQCPDDDDPDFSPVSLVVSLVVLLVVLVVVVVVLVVVLVVLVVVLVVLVVVVVVLVPDPPCPVVVVVSVVSNVVSVVSNVVSVCSVVVSVVSNVVSVVSSVVSVVSVLSSQLSLQLSVLCVVPVPDDSVVSSVVSVVVSVVQVPDPPDRPRNVVSVSVVVSVD

Sequence (230 aa):
MSASIADSIVEHIADRAEETIRNVIAQTLSEEIHRALTKALTESEFYKTITQDLHSGLGSIYKEIHSATSAGKINGEDAQNIFSETSQQLDAIVDTTEKATEQIMSIVEKHMDAVARVREKAASIQGAAEIESYLQGLDTDLMEIMTALSFQDLTGQRIKRIVHALDEVQRIVFDLYVDAGLSMKALEENPDKPVEEIRQASKAKASELKGPQAGTNQSAVDDLLAQLGL